Protein AF-A0A507BJD3-F1 (afdb_monomer)

Structure (mmCIF, N/CA/C/O backbone):
data_AF-A0A507BJD3-F1
#
_entry.id   AF-A0A507BJD3-F1
#
loop_
_atom_site.group_PDB
_atom_site.id
_atom_site.type_symbol
_atom_site.label_atom_id
_atom_site.label_alt_id
_atom_site.label_comp_id
_atom_site.label_asym_id
_atom_site.label_entity_id
_atom_site.label_seq_id
_atom_site.pdbx_PDB_ins_code
_atom_site.Cartn_x
_atom_site.Cartn_y
_atom_site.Cartn_z
_atom_site.occupancy
_atom_site.B_iso_or_equiv
_atom_site.auth_seq_id
_atom_site.auth_comp_id
_atom_site.auth_asym_id
_atom_site.auth_atom_id
_atom_site.pdbx_PDB_model_num
ATOM 1 N N . MET A 1 1 ? -4.329 -4.158 -12.346 1.00 84.44 1 MET A N 1
ATOM 2 C CA . MET A 1 1 ? -3.249 -5.135 -12.125 1.00 84.44 1 MET A CA 1
ATOM 3 C C . MET A 1 1 ? -1.917 -4.477 -12.448 1.00 84.44 1 MET A C 1
ATOM 5 O O . MET A 1 1 ? -1.852 -3.704 -13.394 1.00 84.44 1 MET A O 1
ATOM 9 N N . ASP A 1 2 ? -0.895 -4.722 -11.632 1.00 83.88 2 ASP A N 1
ATOM 10 C CA . ASP A 1 2 ? 0.416 -4.062 -11.732 1.00 83.88 2 ASP A CA 1
ATOM 11 C C . ASP A 1 2 ? 1.296 -4.755 -12.782 1.00 83.88 2 ASP A C 1
ATOM 13 O O . ASP A 1 2 ? 1.413 -5.979 -12.747 1.00 83.88 2 ASP A O 1
ATOM 17 N N . VAL A 1 3 ? 1.879 -3.984 -13.705 1.00 87.19 3 VAL A N 1
ATOM 18 C CA . VAL A 1 3 ? 2.791 -4.439 -14.777 1.00 87.19 3 VAL A CA 1
ATOM 19 C C . VAL A 1 3 ? 2.357 -5.761 -15.438 1.00 87.19 3 VAL A C 1
ATOM 21 O O . VAL A 1 3 ? 3.098 -6.745 -15.515 1.00 87.19 3 VAL A O 1
ATOM 24 N N . ILE A 1 4 ? 1.108 -5.803 -15.909 1.00 92.31 4 ILE A N 1
ATOM 25 C CA . ILE A 1 4 ? 0.454 -7.047 -16.336 1.00 92.31 4 ILE A CA 1
ATOM 26 C C . ILE A 1 4 ? 1.135 -7.694 -17.540 1.00 92.31 4 ILE A C 1
ATOM 28 O O . ILE A 1 4 ? 1.037 -8.896 -17.746 1.00 92.31 4 ILE A O 1
ATOM 32 N N . ASN A 1 5 ? 1.860 -6.922 -18.341 1.00 92.19 5 ASN A N 1
ATOM 33 C CA . ASN A 1 5 ? 2.476 -7.414 -19.562 1.00 92.19 5 ASN A CA 1
ATOM 34 C C . ASN A 1 5 ? 3.725 -8.277 -19.341 1.00 92.19 5 ASN A C 1
ATOM 36 O O . ASN A 1 5 ? 4.255 -8.805 -20.317 1.00 92.19 5 ASN A O 1
ATOM 40 N N . PHE A 1 6 ? 4.181 -8.442 -18.093 1.00 92.88 6 PHE A N 1
ATOM 41 C CA . PHE A 1 6 ? 5.355 -9.261 -17.759 1.00 92.88 6 PHE A CA 1
ATOM 42 C C . PHE A 1 6 ? 5.020 -10.725 -17.440 1.00 92.88 6 PHE A C 1
ATOM 44 O O . PHE A 1 6 ? 5.908 -11.534 -17.163 1.00 92.88 6 PHE A O 1
ATOM 51 N N . ILE A 1 7 ? 3.736 -11.090 -17.490 1.00 93.38 7 ILE A N 1
ATOM 52 C CA . ILE A 1 7 ? 3.266 -12.457 -17.218 1.00 93.38 7 ILE A CA 1
ATOM 53 C C . ILE A 1 7 ? 3.658 -13.460 -18.311 1.00 93.38 7 ILE A C 1
ATOM 55 O O . ILE A 1 7 ? 3.606 -14.666 -18.085 1.00 93.38 7 ILE A O 1
ATOM 59 N N . SER A 1 8 ? 4.059 -12.983 -19.492 1.00 92.88 8 SER A N 1
ATOM 60 C CA . SER A 1 8 ? 4.541 -13.825 -20.583 1.00 92.88 8 SER A CA 1
ATOM 61 C C . SER A 1 8 ? 5.984 -13.476 -20.915 1.00 92.88 8 SER A C 1
ATOM 63 O O . SER A 1 8 ? 6.281 -12.341 -21.276 1.00 92.88 8 SER A O 1
ATOM 65 N N . LYS A 1 9 ? 6.864 -14.473 -20.798 1.00 91.50 9 LYS A N 1
ATOM 66 C CA . LYS A 1 9 ? 8.300 -14.379 -21.077 1.00 91.50 9 LYS A CA 1
ATOM 67 C C . LYS A 1 9 ? 8.647 -15.233 -22.295 1.00 91.50 9 LYS A C 1
ATOM 69 O O . LYS A 1 9 ? 7.910 -16.164 -22.614 1.00 91.50 9 LYS A O 1
ATOM 74 N N . ALA A 1 10 ? 9.750 -14.909 -22.960 1.00 90.06 10 ALA A N 1
ATOM 75 C CA . ALA A 1 10 ? 10.307 -15.702 -24.044 1.00 90.06 10 ALA A CA 1
ATOM 76 C C . ALA A 1 10 ? 10.739 -17.090 -23.545 1.00 90.06 10 ALA A C 1
ATOM 78 O O . ALA A 1 10 ? 11.280 -17.230 -22.442 1.00 90.06 10 ALA A O 1
ATOM 79 N N . ASP A 1 11 ? 10.510 -18.104 -24.376 1.00 89.06 11 ASP A N 1
ATOM 80 C CA . ASP A 1 11 ? 10.905 -19.477 -24.077 1.00 89.06 11 ASP A CA 1
ATOM 81 C C . ASP A 1 11 ? 12.426 -19.592 -23.943 1.00 89.06 11 ASP A C 1
ATOM 83 O O . ASP A 1 11 ? 13.186 -18.920 -24.638 1.00 89.06 11 ASP A O 1
ATOM 87 N N . GLY A 1 12 ? 12.873 -20.443 -23.019 1.00 89.81 12 GLY A N 1
ATOM 88 C CA . GLY A 1 12 ? 14.297 -20.663 -22.757 1.00 89.81 12 GLY A CA 1
ATOM 89 C C . GLY A 1 12 ? 14.999 -19.544 -21.981 1.00 89.81 12 GLY A C 1
ATOM 90 O O . GLY A 1 12 ? 16.161 -19.729 -21.641 1.00 89.81 12 GLY A O 1
ATOM 91 N N . LEU A 1 13 ? 14.305 -18.441 -21.653 1.00 89.00 13 LEU A N 1
ATOM 92 C CA . LEU A 1 13 ? 14.841 -17.301 -20.892 1.00 89.00 13 LEU A CA 1
ATOM 93 C C . LEU A 1 13 ? 16.197 -16.813 -21.446 1.00 89.00 13 LEU A C 1
ATOM 95 O O . LEU A 1 13 ? 17.193 -16.846 -20.723 1.00 89.00 13 LEU A O 1
ATOM 99 N N . PRO A 1 14 ? 16.248 -16.401 -22.726 1.00 88.81 14 PRO A N 1
ATOM 100 C CA . PRO A 1 14 ? 17.497 -16.024 -23.371 1.00 88.81 14 PRO A CA 1
ATOM 101 C C . PRO A 1 14 ? 18.147 -14.822 -22.680 1.00 88.81 14 PRO A C 1
ATOM 103 O O . PRO A 1 14 ? 17.462 -13.940 -22.150 1.00 88.81 14 PRO A O 1
ATOM 106 N N . ASP A 1 15 ? 19.476 -14.782 -22.741 1.00 85.75 15 ASP A N 1
ATOM 107 C CA . ASP A 1 15 ? 20.243 -13.618 -22.315 1.00 85.75 15 ASP A CA 1
ATOM 108 C C . ASP A 1 15 ? 19.928 -12.414 -23.206 1.00 85.75 15 ASP A C 1
ATOM 110 O O . ASP A 1 15 ? 19.741 -12.537 -24.417 1.00 85.75 15 ASP A O 1
ATOM 114 N N . ALA A 1 16 ? 19.881 -11.234 -22.591 1.00 83.69 16 ALA A N 1
ATOM 115 C CA . ALA A 1 16 ? 19.663 -9.990 -23.310 1.00 83.69 16 ALA A CA 1
ATOM 116 C C . ALA A 1 16 ? 20.916 -9.557 -24.074 1.00 83.69 16 ALA A C 1
ATOM 118 O O . ALA A 1 16 ? 22.039 -9.702 -23.583 1.00 83.69 16 ALA A O 1
ATOM 119 N N . ASP A 1 17 ? 20.709 -8.919 -25.224 1.00 84.56 17 ASP A N 1
ATOM 120 C CA . ASP A 1 17 ? 21.797 -8.323 -25.992 1.00 84.56 17 ASP A CA 1
ATOM 121 C C . ASP A 1 17 ? 22.588 -7.293 -25.165 1.00 84.56 17 ASP A C 1
ATOM 123 O O . ASP A 1 17 ? 22.035 -6.483 -24.405 1.00 84.56 17 ASP A O 1
ATOM 127 N N . ILE A 1 18 ? 23.910 -7.277 -25.356 1.00 85.19 18 ILE A N 1
ATOM 128 C CA . ILE A 1 18 ? 24.795 -6.282 -24.744 1.00 85.19 18 ILE A CA 1
ATOM 129 C C . ILE A 1 18 ? 24.662 -4.965 -25.518 1.00 85.19 18 ILE A C 1
ATOM 131 O O . ILE A 1 18 ? 25.397 -4.691 -26.462 1.00 85.19 18 ILE A O 1
ATOM 135 N N . SER A 1 19 ? 23.707 -4.140 -25.094 1.00 83.00 19 SER A N 1
ATOM 136 C CA . SER A 1 19 ? 23.448 -2.806 -25.659 1.00 83.00 19 SER A CA 1
ATOM 137 C C . SER A 1 19 ? 24.399 -1.709 -25.156 1.00 83.00 19 SER A C 1
ATOM 139 O O . SER A 1 19 ? 24.619 -0.718 -25.848 1.00 83.00 19 SER A O 1
ATOM 141 N N . ALA A 1 20 ? 24.969 -1.873 -23.959 1.00 80.75 20 ALA A N 1
ATOM 142 C CA . ALA A 1 20 ? 25.833 -0.895 -23.302 1.00 80.75 20 ALA A CA 1
ATOM 143 C C . ALA A 1 20 ? 27.108 -1.580 -22.772 1.00 80.75 20 ALA A C 1
ATOM 145 O O . ALA A 1 20 ? 27.140 -2.025 -21.616 1.00 80.75 20 ALA A O 1
ATOM 146 N N . PRO A 1 21 ? 28.160 -1.707 -23.603 1.00 83.06 21 PRO A N 1
ATOM 147 C CA . PRO A 1 21 ? 29.416 -2.334 -23.202 1.00 83.06 21 PRO A CA 1
ATOM 148 C C . PRO A 1 21 ? 30.033 -1.634 -21.982 1.00 83.06 21 PRO A C 1
ATOM 150 O O . PRO A 1 21 ? 30.192 -0.417 -21.967 1.00 83.06 21 PRO A O 1
ATOM 153 N N . GLY A 1 22 ? 30.364 -2.402 -20.940 1.00 84.44 22 GLY A N 1
ATOM 154 C CA . GLY A 1 22 ? 30.932 -1.887 -19.685 1.00 84.44 22 GLY A CA 1
ATOM 155 C C . GLY A 1 22 ? 29.907 -1.482 -18.617 1.00 84.44 22 GLY A C 1
ATOM 156 O O . GLY A 1 22 ? 30.284 -1.281 -17.462 1.00 84.44 22 GLY A O 1
ATOM 157 N N . ALA A 1 23 ? 28.613 -1.419 -18.946 1.00 81.88 23 ALA A N 1
ATOM 158 C CA . ALA A 1 23 ? 27.568 -1.246 -17.944 1.00 81.88 23 ALA A CA 1
ATOM 159 C C . ALA A 1 23 ? 27.324 -2.558 -17.181 1.00 81.88 23 ALA A C 1
ATOM 161 O O . ALA A 1 23 ? 27.195 -3.627 -17.778 1.00 81.88 23 ALA A O 1
ATOM 162 N N . LYS A 1 24 ? 27.200 -2.470 -15.849 1.00 81.69 24 LYS A N 1
ATOM 163 C CA . LYS A 1 24 ? 26.899 -3.628 -14.987 1.00 81.69 24 LYS A CA 1
ATOM 164 C C . LYS A 1 24 ? 25.535 -4.266 -15.302 1.00 81.69 24 LYS A C 1
ATOM 166 O O . LYS A 1 24 ? 25.366 -5.462 -15.094 1.00 81.69 24 LYS A O 1
ATOM 171 N N . HIS A 1 25 ? 24.570 -3.478 -15.777 1.00 80.25 25 HIS A N 1
ATOM 172 C CA . HIS A 1 25 ? 23.216 -3.935 -16.093 1.00 80.25 25 HIS A CA 1
ATOM 173 C C . HIS A 1 25 ? 22.840 -3.519 -17.519 1.00 80.25 25 HIS A C 1
ATOM 175 O O . HIS A 1 25 ? 23.178 -2.416 -17.946 1.00 80.25 25 HIS A O 1
ATOM 181 N N . GLN A 1 26 ? 22.128 -4.394 -18.232 1.00 80.19 26 GLN A N 1
ATOM 182 C CA . GLN A 1 26 ? 21.627 -4.147 -19.585 1.00 80.19 26 GLN A CA 1
ATOM 183 C C . GLN A 1 26 ? 20.116 -3.892 -19.540 1.00 80.19 26 GLN A C 1
ATOM 185 O O . GLN A 1 26 ? 19.370 -4.661 -18.936 1.00 80.19 26 GLN A O 1
ATOM 190 N N . HIS A 1 27 ? 19.655 -2.824 -20.190 1.00 68.88 27 HIS A N 1
ATOM 191 C CA . HIS A 1 27 ? 18.235 -2.446 -20.207 1.00 68.88 27 HIS A CA 1
ATOM 192 C C . HIS A 1 27 ? 17.426 -3.159 -21.310 1.00 68.88 27 HIS A C 1
ATOM 194 O O . HIS A 1 27 ? 16.198 -3.130 -21.281 1.00 68.88 27 HIS A O 1
ATOM 200 N N . GLY A 1 28 ? 18.094 -3.842 -22.250 1.00 72.06 28 GLY A N 1
ATOM 201 C CA . GLY A 1 28 ? 17.463 -4.513 -23.394 1.00 72.06 28 GLY A CA 1
ATOM 202 C C . GLY A 1 28 ? 16.617 -5.743 -23.050 1.00 72.06 28 GLY A C 1
ATOM 203 O O . GLY A 1 28 ? 15.801 -6.154 -23.862 1.00 72.06 28 GLY A O 1
ATOM 204 N N . ALA A 1 29 ? 16.738 -6.294 -21.837 1.00 77.50 29 ALA A N 1
ATOM 205 C CA . ALA A 1 29 ? 16.059 -7.532 -21.446 1.00 77.50 29 ALA A CA 1
ATOM 206 C C . ALA A 1 29 ? 14.523 -7.460 -21.522 1.00 77.50 29 ALA A C 1
ATOM 208 O O . ALA A 1 29 ? 13.869 -8.498 -21.630 1.00 77.50 29 ALA A O 1
ATOM 209 N N . ALA A 1 30 ? 13.942 -6.254 -21.487 1.00 79.75 30 ALA A N 1
ATOM 210 C CA . ALA A 1 30 ? 12.499 -6.061 -21.600 1.00 79.75 30 ALA A CA 1
ATOM 211 C C . ALA A 1 30 ? 11.915 -6.654 -22.888 1.00 79.75 30 ALA A C 1
ATOM 213 O O . ALA A 1 30 ? 10.778 -7.106 -22.867 1.00 79.75 30 ALA A O 1
ATOM 214 N N . THR A 1 31 ? 12.683 -6.762 -23.976 1.00 79.81 31 THR A N 1
ATOM 215 C CA . THR A 1 31 ? 12.229 -7.436 -25.207 1.00 79.81 31 THR A CA 1
ATOM 216 C C . THR A 1 31 ? 11.912 -8.922 -25.006 1.00 79.81 31 THR A C 1
ATOM 218 O O . THR A 1 31 ? 11.138 -9.487 -25.776 1.00 79.81 31 THR A O 1
ATOM 221 N N . HIS A 1 32 ? 12.470 -9.553 -23.969 1.00 86.00 32 HIS A N 1
ATOM 222 C CA . HIS A 1 32 ? 12.271 -10.971 -23.670 1.00 86.00 32 HIS A CA 1
ATOM 223 C C . HIS A 1 32 ? 11.207 -11.226 -22.601 1.00 86.00 32 HIS A C 1
ATOM 225 O O . HIS A 1 32 ? 10.717 -12.349 -22.503 1.00 86.00 32 HIS A O 1
ATOM 231 N N . TYR A 1 33 ? 10.837 -10.232 -21.789 1.00 86.88 33 TYR A N 1
ATOM 232 C CA . TYR A 1 33 ? 9.850 -10.419 -20.716 1.00 86.88 33 TYR A CA 1
ATOM 233 C C . TYR A 1 33 ? 8.639 -9.488 -20.788 1.00 86.88 33 TYR A C 1
ATOM 235 O O . TYR A 1 33 ? 7.648 -9.768 -20.125 1.00 86.88 33 TYR A O 1
ATOM 243 N N . ALA A 1 34 ? 8.683 -8.403 -21.560 1.00 89.62 34 ALA A N 1
ATOM 244 C CA . ALA A 1 34 ? 7.556 -7.505 -21.762 1.00 89.62 34 ALA A CA 1
ATOM 245 C C . ALA A 1 34 ? 6.788 -7.911 -23.022 1.00 89.62 34 ALA A C 1
ATOM 247 O O . ALA A 1 34 ? 7.335 -7.917 -24.120 1.00 89.62 34 ALA A O 1
ATOM 248 N N . CYS A 1 35 ? 5.494 -8.201 -22.873 1.00 90.50 35 CYS A N 1
ATOM 249 C CA . CYS A 1 35 ? 4.624 -8.617 -23.979 1.00 90.50 35 CYS A CA 1
ATOM 250 C C . CYS A 1 35 ? 5.095 -9.892 -24.697 1.00 90.50 35 CYS A C 1
ATOM 252 O O . CYS A 1 35 ? 5.090 -9.956 -25.926 1.00 90.50 35 CYS A O 1
ATOM 254 N N . GLY A 1 36 ? 5.489 -10.911 -23.926 1.00 90.75 36 GLY A N 1
ATOM 255 C CA . GLY A 1 36 ? 5.896 -12.202 -24.474 1.00 90.75 36 GLY A CA 1
ATOM 256 C C . GLY A 1 36 ? 4.800 -12.929 -25.272 1.00 90.75 36 GLY A C 1
ATOM 257 O O . GLY A 1 36 ? 3.637 -12.511 -25.305 1.00 90.75 36 GLY A O 1
ATOM 258 N N . PRO A 1 37 ? 5.156 -14.057 -25.910 1.00 92.25 37 PRO A N 1
ATOM 259 C CA . PRO A 1 37 ? 4.361 -14.687 -26.971 1.00 92.25 37 PRO A CA 1
ATOM 260 C C . PRO A 1 37 ? 2.955 -15.124 -26.537 1.00 92.25 37 PRO A C 1
ATOM 262 O O . PRO A 1 37 ? 2.034 -15.159 -27.353 1.00 92.25 37 PRO A O 1
ATOM 265 N N . ARG A 1 38 ? 2.773 -15.425 -25.249 1.00 94.50 38 ARG A N 1
ATOM 266 C CA . ARG A 1 38 ? 1.508 -15.891 -24.663 1.00 94.50 38 ARG A CA 1
ATOM 267 C C . ARG A 1 38 ? 0.743 -14.798 -23.918 1.00 94.50 38 ARG A C 1
ATOM 269 O O . ARG A 1 38 ? -0.271 -15.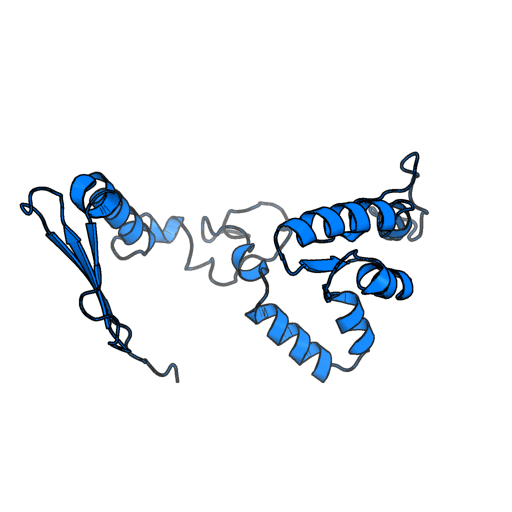095 -23.298 1.00 94.50 38 ARG A O 1
ATOM 276 N N . LEU A 1 39 ? 1.174 -13.532 -23.979 1.00 94.69 39 LEU A N 1
ATOM 277 C CA . LEU A 1 39 ? 0.529 -12.443 -23.235 1.00 94.69 39 LEU A CA 1
ATOM 278 C C . LEU A 1 39 ? -0.986 -12.407 -23.486 1.00 94.69 39 LEU A C 1
ATOM 280 O O . LEU A 1 39 ? -1.775 -12.501 -22.553 1.00 94.69 39 LEU A O 1
ATOM 284 N N . HIS A 1 40 ? -1.391 -12.324 -24.752 1.00 96.31 40 HIS A N 1
ATOM 285 C CA . HIS A 1 40 ? -2.804 -12.212 -25.121 1.00 96.31 40 HIS A CA 1
ATOM 286 C C . HIS A 1 40 ? -3.607 -13.501 -24.917 1.00 96.31 40 HIS A C 1
ATOM 288 O O . HIS A 1 40 ? -4.830 -13.473 -25.011 1.00 96.31 40 HIS A O 1
ATOM 294 N N . GLU A 1 41 ? -2.953 -14.641 -24.707 1.00 96.88 41 GLU A N 1
ATOM 295 C CA . GLU A 1 41 ? -3.632 -15.860 -24.268 1.00 96.88 41 GLU A CA 1
ATOM 296 C C . GLU A 1 41 ? -4.041 -15.694 -22.802 1.00 96.88 41 GLU A C 1
ATOM 298 O O . GLU A 1 41 ? -5.229 -15.738 -22.485 1.00 96.88 41 GLU A O 1
ATOM 303 N N . TYR A 1 42 ? -3.075 -15.360 -21.944 1.00 96.56 42 TYR A N 1
ATOM 304 C CA . TYR A 1 42 ? -3.299 -15.158 -20.514 1.00 96.56 42 TYR A CA 1
ATOM 305 C C . TYR A 1 42 ? -4.262 -14.008 -20.219 1.00 96.56 42 TYR A C 1
ATOM 307 O O . TYR A 1 42 ? -5.132 -14.140 -19.362 1.00 96.56 42 TYR A O 1
ATOM 315 N N . LEU A 1 43 ? -4.165 -12.892 -20.948 1.00 96.94 43 LEU A N 1
ATOM 316 C CA . LEU A 1 43 ? -5.090 -11.771 -20.768 1.00 96.94 43 LEU A CA 1
ATOM 317 C C . LEU A 1 43 ? -6.540 -12.160 -21.081 1.00 96.94 43 LEU A C 1
ATOM 319 O O . LEU A 1 43 ? -7.444 -11.709 -20.385 1.00 96.94 43 LEU A O 1
ATOM 323 N N . ARG A 1 44 ? -6.783 -13.035 -22.067 1.00 97.00 44 ARG A N 1
ATOM 324 C CA . ARG A 1 44 ? -8.141 -13.531 -22.357 1.00 97.00 44 ARG A CA 1
ATOM 325 C C . ARG A 1 44 ? -8.646 -14.477 -21.280 1.00 97.00 44 ARG A C 1
ATOM 327 O O . ARG A 1 44 ? -9.840 -14.490 -20.996 1.00 97.00 44 ARG A O 1
ATOM 334 N N . GLU A 1 45 ? -7.773 -15.291 -20.695 1.00 97.00 45 GLU A N 1
ATOM 335 C CA . GLU A 1 45 ? -8.146 -16.139 -19.560 1.00 97.00 45 GLU A CA 1
ATOM 336 C C . GLU A 1 45 ? -8.517 -15.297 -18.338 1.00 97.00 45 GLU A C 1
ATOM 338 O O . GLU A 1 45 ? -9.563 -15.528 -17.732 1.00 97.00 45 GLU A O 1
ATOM 343 N N . ILE A 1 46 ? -7.726 -14.264 -18.041 1.00 95.75 46 ILE A N 1
ATOM 344 C CA . ILE A 1 46 ? -8.020 -13.293 -16.982 1.00 95.75 46 ILE A CA 1
ATOM 345 C C . ILE A 1 46 ? -9.349 -12.581 -17.263 1.00 95.75 46 ILE A C 1
ATOM 347 O O . ILE A 1 46 ? -10.220 -12.568 -16.396 1.00 95.75 46 ILE A O 1
ATOM 351 N N . GLY A 1 47 ? -9.550 -12.058 -18.475 1.00 96.06 47 GLY A N 1
ATOM 352 C CA . GLY A 1 47 ? -10.786 -11.371 -18.856 1.00 96.06 47 GLY A CA 1
ATOM 353 C C . GLY A 1 47 ? -12.032 -12.251 -18.714 1.00 96.06 47 GLY A C 1
ATOM 354 O O . GLY A 1 47 ? -13.051 -11.810 -18.180 1.00 96.06 47 GLY A O 1
ATOM 355 N N . LYS A 1 48 ? -11.947 -13.540 -19.080 1.00 96.56 48 LYS A N 1
ATOM 356 C CA . LYS A 1 48 ? -13.032 -14.517 -18.852 1.00 96.56 48 LYS A CA 1
ATOM 357 C C . LYS A 1 48 ? -13.377 -14.696 -17.375 1.00 96.56 48 LYS A C 1
ATOM 359 O O . LYS A 1 48 ? -14.542 -14.930 -17.063 1.00 96.56 48 LYS A O 1
ATOM 364 N N . ILE A 1 4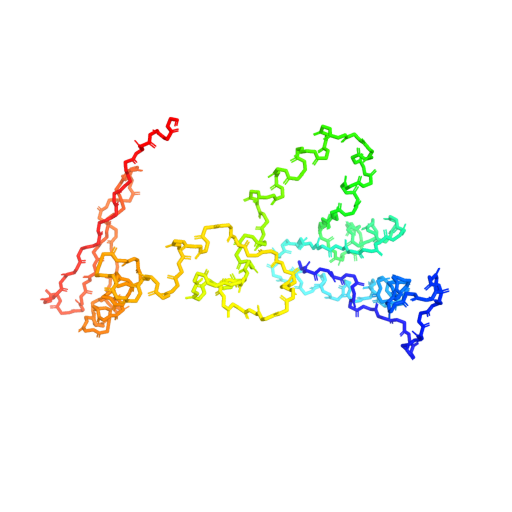9 ? -12.388 -14.641 -16.483 1.00 95.62 49 ILE A N 1
ATOM 365 C CA . ILE A 1 49 ? -12.612 -14.737 -15.036 1.00 95.62 49 ILE A CA 1
ATOM 366 C C . ILE A 1 49 ? -13.261 -13.448 -14.538 1.00 95.62 49 ILE A C 1
ATOM 368 O O . ILE A 1 49 ? -14.309 -13.509 -13.909 1.00 95.62 49 ILE A O 1
ATOM 372 N N . LEU A 1 50 ? -12.695 -12.284 -14.866 1.00 95.38 50 LEU A N 1
ATOM 373 C CA . LEU A 1 50 ? -13.199 -10.986 -14.401 1.00 95.38 50 LEU A CA 1
ATOM 374 C C . LEU A 1 50 ? -14.649 -10.735 -14.836 1.00 95.38 50 LEU A C 1
ATOM 376 O O . LEU A 1 50 ? -15.457 -10.264 -14.036 1.00 95.38 50 LEU A O 1
ATOM 380 N N . LYS A 1 51 ? -15.018 -11.166 -16.047 1.00 93.12 51 LYS A N 1
ATOM 381 C CA . LYS A 1 51 ? -16.394 -11.076 -16.549 1.00 93.12 51 LYS A CA 1
ATOM 382 C C . LYS A 1 51 ? -17.408 -11.868 -15.713 1.00 93.12 51 LYS A C 1
ATOM 384 O O . LYS A 1 51 ? -18.559 -11.458 -15.628 1.00 93.12 51 LYS A O 1
ATOM 389 N N . GLN A 1 52 ? -17.012 -12.977 -15.081 1.00 96.44 52 GLN A N 1
ATOM 390 C CA . GLN A 1 52 ? -17.911 -13.750 -14.205 1.00 96.44 52 GLN A CA 1
ATOM 391 C C . GLN A 1 52 ? -18.307 -12.977 -12.942 1.00 96.44 52 GLN A C 1
ATOM 393 O O . GLN A 1 52 ? -19.331 -13.285 -12.339 1.00 96.44 52 GLN A O 1
ATOM 398 N N . TYR A 1 53 ? -17.510 -11.979 -12.559 1.00 95.38 53 TYR A N 1
ATOM 399 C CA . TYR A 1 53 ? -17.719 -11.158 -11.370 1.00 95.38 53 TYR A CA 1
ATOM 400 C C . TYR A 1 53 ? -18.228 -9.750 -11.692 1.00 95.38 53 TYR A C 1
ATOM 402 O O . TYR A 1 53 ? -18.252 -8.919 -10.789 1.00 95.38 53 TYR A O 1
ATOM 410 N N . ASP A 1 54 ? -18.590 -9.472 -12.952 1.00 93.69 54 ASP A N 1
ATOM 411 C CA . ASP A 1 54 ? -18.944 -8.122 -13.418 1.00 93.69 54 ASP A CA 1
ATOM 412 C C . ASP A 1 54 ? -17.879 -7.074 -13.020 1.00 93.69 54 ASP A C 1
ATOM 414 O O . ASP A 1 54 ? -18.164 -5.954 -12.600 1.00 93.69 54 ASP A O 1
ATOM 418 N N . ALA A 1 55 ? -16.607 -7.488 -13.067 1.00 94.12 55 ALA A N 1
ATOM 419 C CA . ALA A 1 55 ? -15.493 -6.701 -12.562 1.00 94.12 55 ALA A CA 1
ATOM 420 C C . ALA A 1 55 ? -14.853 -5.867 -13.675 1.00 94.12 55 ALA A C 1
ATOM 422 O O . ALA A 1 55 ? -14.370 -6.411 -14.667 1.00 94.12 55 ALA A O 1
ATOM 423 N N . PHE A 1 56 ? -14.765 -4.554 -13.455 1.00 93.12 56 PHE A N 1
ATOM 424 C CA . PHE A 1 56 ? -14.037 -3.635 -14.329 1.00 93.12 56 PHE A CA 1
ATOM 425 C C . PHE A 1 56 ? -12.525 -3.706 -14.074 1.00 93.12 56 PHE A C 1
ATOM 427 O O . PHE A 1 56 ? -12.044 -3.506 -12.953 1.00 93.12 56 PHE A O 1
ATOM 434 N N . SER A 1 57 ? -11.759 -3.970 -15.126 1.00 93.38 57 SER A N 1
ATOM 435 C CA . SER A 1 57 ? -10.327 -4.230 -15.069 1.00 93.38 57 SER A CA 1
ATOM 436 C C . SER A 1 57 ? -9.496 -3.019 -15.501 1.00 93.38 57 SER A C 1
ATOM 438 O O . SER A 1 57 ? -9.531 -2.555 -16.638 1.00 93.38 57 SER A O 1
ATOM 440 N N . VAL A 1 58 ? -8.681 -2.519 -14.571 1.00 91.56 58 VAL A N 1
ATOM 441 C CA . VAL A 1 58 ? -7.686 -1.468 -14.834 1.00 91.56 58 VAL A CA 1
ATOM 442 C C . VAL A 1 58 ? -6.303 -2.039 -14.609 1.00 91.56 58 VAL A C 1
ATOM 444 O O . VAL A 1 58 ? -6.027 -2.551 -13.521 1.00 91.56 58 VAL A O 1
ATOM 447 N N . SER A 1 59 ? -5.416 -1.936 -15.596 1.00 89.50 59 SER A N 1
ATOM 448 C CA . SER A 1 59 ? -4.058 -2.484 -15.506 1.00 89.50 59 SER A CA 1
ATOM 449 C C . SER A 1 59 ? -2.974 -1.524 -15.962 1.00 89.50 59 SER A C 1
ATOM 451 O O . SER A 1 59 ? -3.226 -0.584 -16.701 1.00 89.50 59 SER A O 1
ATOM 453 N N . GLU A 1 60 ? -1.749 -1.775 -15.515 1.00 89.88 60 GLU A N 1
ATOM 454 C CA . GLU A 1 60 ? -0.557 -1.055 -15.947 1.00 89.88 60 GLU A CA 1
ATOM 455 C C . GLU A 1 60 ? 0.267 -1.926 -16.900 1.00 89.88 60 GLU A C 1
ATOM 457 O O . GLU A 1 60 ? 0.462 -3.112 -16.628 1.00 89.88 60 GLU A O 1
ATOM 462 N N . MET A 1 61 ? 0.764 -1.351 -17.999 1.00 88.69 61 MET A N 1
ATOM 463 C CA . MET A 1 61 ? 1.777 -1.989 -18.849 1.00 88.69 61 MET A CA 1
ATOM 464 C C . MET A 1 61 ? 3.040 -1.124 -18.919 1.00 88.69 61 MET A C 1
ATOM 466 O O . MET A 1 61 ? 2.960 0.081 -19.174 1.00 88.69 61 MET A O 1
ATOM 470 N N . HIS A 1 62 ? 4.199 -1.758 -18.736 1.00 85.25 62 HIS A N 1
ATOM 471 C CA . HIS A 1 62 ? 5.513 -1.107 -18.737 1.00 85.25 62 HIS A CA 1
ATOM 472 C C . HIS A 1 62 ? 6.400 -1.628 -19.875 1.00 85.25 62 HIS A C 1
ATOM 474 O O . HIS A 1 62 ? 6.226 -2.764 -20.314 1.00 85.25 62 HIS A O 1
ATOM 480 N N . SER A 1 63 ? 7.361 -0.830 -20.348 1.00 82.75 63 SER A N 1
ATOM 481 C CA . SER A 1 63 ? 8.313 -1.224 -21.400 1.00 82.75 63 SER A CA 1
ATOM 482 C C . SER A 1 63 ? 7.630 -1.715 -22.685 1.00 82.75 63 SER A C 1
ATOM 484 O O . SER A 1 63 ? 8.023 -2.724 -23.277 1.00 82.75 63 SER A O 1
ATOM 486 N N . VAL A 1 64 ? 6.560 -1.030 -23.106 1.00 82.81 64 VAL A N 1
ATOM 487 C CA . VAL A 1 64 ? 5.794 -1.405 -24.304 1.00 82.81 64 VAL A CA 1
ATOM 488 C C . VAL A 1 64 ? 6.272 -0.597 -25.504 1.00 82.81 64 VAL A C 1
ATOM 490 O O . VAL A 1 64 ? 5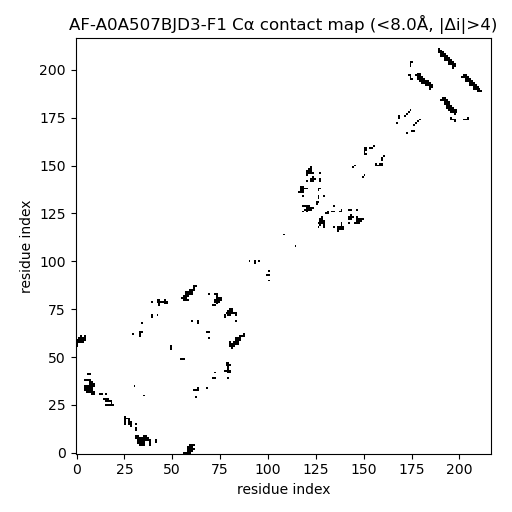.902 0.560 -25.696 1.00 82.81 64 VAL A O 1
ATOM 493 N N . ASN A 1 65 ? 7.064 -1.242 -26.358 1.00 73.81 65 ASN A N 1
ATOM 494 C CA . ASN A 1 65 ? 7.618 -0.597 -27.549 1.00 73.81 65 ASN A CA 1
ATOM 495 C C . ASN A 1 65 ? 6.599 -0.449 -28.691 1.00 73.81 65 ASN A C 1
ATOM 497 O O . ASN A 1 65 ? 6.651 0.545 -29.414 1.00 73.81 65 ASN A O 1
ATOM 501 N N . ASP A 1 66 ? 5.678 -1.408 -28.840 1.00 83.31 66 ASP A N 1
ATOM 502 C CA . ASP A 1 66 ? 4.642 -1.424 -29.882 1.00 83.31 66 ASP A CA 1
ATOM 503 C C . ASP A 1 66 ? 3.265 -1.050 -29.298 1.00 83.31 66 ASP A C 1
ATOM 505 O O . ASP A 1 66 ? 2.650 -1.874 -28.611 1.00 83.31 66 ASP A O 1
ATOM 509 N N . PRO A 1 67 ? 2.722 0.146 -29.603 1.00 80.62 67 PRO A N 1
ATOM 510 C CA . PRO A 1 67 ? 1.400 0.569 -29.138 1.00 80.62 67 PRO A CA 1
ATOM 511 C C . PRO A 1 67 ? 0.265 -0.391 -29.520 1.00 80.62 67 PRO A C 1
ATOM 513 O O . PRO A 1 67 ? -0.761 -0.432 -28.839 1.00 80.62 67 PRO A O 1
ATOM 516 N N . LYS A 1 68 ? 0.431 -1.211 -30.570 1.00 86.69 68 LYS A N 1
ATOM 517 C CA . LYS A 1 68 ? -0.574 -2.214 -30.955 1.00 86.69 68 LYS A CA 1
ATOM 518 C C . LYS A 1 68 ? -0.778 -3.273 -29.873 1.00 86.69 68 LYS A C 1
ATOM 520 O O . LYS A 1 68 ? -1.867 -3.838 -29.806 1.00 86.69 68 LYS A O 1
ATOM 525 N N . GLN A 1 69 ? 0.222 -3.535 -29.027 1.00 88.69 69 GLN A N 1
ATOM 526 C CA . GLN A 1 69 ? 0.079 -4.432 -27.875 1.00 88.69 69 GLN A CA 1
ATOM 527 C C . GLN A 1 69 ? -0.913 -3.858 -26.862 1.00 88.69 69 GLN A C 1
ATOM 529 O O . GLN A 1 69 ? -1.808 -4.570 -26.418 1.00 88.69 69 GLN A O 1
ATOM 534 N N . VAL A 1 70 ? -0.823 -2.557 -26.562 1.00 88.00 70 VAL A N 1
ATOM 535 C CA . VAL A 1 70 ? -1.772 -1.876 -25.665 1.00 88.00 70 VAL A CA 1
ATOM 536 C C . VAL A 1 70 ? -3.180 -1.913 -26.254 1.00 88.00 70 VAL A C 1
ATOM 538 O O . VAL A 1 70 ? -4.112 -2.324 -25.570 1.00 88.00 70 VAL A O 1
ATOM 541 N N . ILE A 1 71 ? -3.324 -1.571 -27.541 1.00 88.88 71 ILE A N 1
ATOM 542 C CA . ILE A 1 71 ? -4.622 -1.564 -28.238 1.00 88.88 71 ILE A CA 1
ATOM 543 C C . ILE A 1 71 ? -5.275 -2.952 -28.218 1.00 88.88 71 ILE A C 1
ATOM 545 O O . ILE A 1 71 ? -6.469 -3.066 -27.961 1.00 88.88 71 ILE A O 1
ATOM 549 N N . LYS A 1 72 ? -4.511 -4.021 -28.473 1.00 92.81 72 LYS A N 1
ATOM 550 C CA . LYS A 1 72 ? -5.035 -5.394 -28.413 1.00 92.81 72 LYS A CA 1
ATOM 551 C C . LYS A 1 72 ? -5.493 -5.772 -27.007 1.00 92.81 72 LYS A C 1
ATOM 553 O O . LYS A 1 72 ? -6.527 -6.417 -26.876 1.00 92.81 72 LYS A O 1
ATOM 558 N N . SER A 1 73 ? -4.750 -5.364 -25.985 1.00 92.69 73 SER A N 1
ATOM 559 C CA . SER A 1 73 ? -5.062 -5.696 -24.595 1.00 92.69 73 SER A CA 1
ATOM 560 C C . SER A 1 73 ? -6.352 -5.041 -24.087 1.00 92.69 73 SER A C 1
ATOM 562 O O . SER A 1 73 ? -6.964 -5.584 -23.176 1.00 92.69 73 SER A O 1
ATOM 564 N N . VAL A 1 74 ? -6.782 -3.918 -24.679 1.00 93.19 74 VAL A N 1
ATOM 565 C CA . VAL A 1 74 ? -8.040 -3.217 -24.328 1.00 93.19 74 VAL A CA 1
ATOM 566 C C . VAL A 1 74 ? -9.132 -3.321 -25.398 1.00 93.19 74 VAL A C 1
ATOM 568 O O . VAL A 1 74 ? -10.144 -2.627 -25.346 1.00 93.19 74 VAL A O 1
ATOM 571 N N . GLY A 1 75 ? -8.922 -4.141 -26.430 1.00 92.00 75 GLY A N 1
ATOM 572 C CA . GLY A 1 75 ? -9.887 -4.280 -27.512 1.00 92.00 75 GLY A CA 1
ATOM 573 C C . GLY A 1 75 ? -11.155 -4.970 -27.017 1.00 92.00 75 GLY A C 1
ATOM 574 O O . GLY A 1 75 ? -11.105 -6.153 -26.692 1.00 92.00 75 GLY A O 1
ATOM 575 N N . GLU A 1 76 ? -12.290 -4.268 -27.036 1.00 89.38 76 GLU A N 1
ATOM 576 C CA . GLU A 1 76 ? -13.591 -4.769 -26.556 1.00 89.38 76 GLU A CA 1
ATOM 577 C C . GLU A 1 76 ? -13.918 -6.173 -27.097 1.00 89.38 76 GLU A C 1
ATOM 579 O O . GLU A 1 76 ? -14.205 -7.101 -26.342 1.00 89.38 76 GLU A O 1
ATOM 584 N N . SER A 1 77 ? -13.766 -6.369 -28.411 1.00 92.88 77 SER A N 1
ATOM 585 C CA . SER A 1 77 ? -14.037 -7.649 -29.088 1.00 92.88 77 SER A CA 1
ATOM 586 C C . SER A 1 77 ? -13.130 -8.808 -28.656 1.00 92.88 77 SER A C 1
ATOM 588 O O . SER A 1 77 ? -13.411 -9.964 -28.973 1.00 92.88 77 SER A O 1
ATOM 590 N N . ARG A 1 78 ? -12.029 -8.525 -27.956 1.00 94.38 78 ARG A N 1
ATOM 591 C CA . ARG A 1 78 ? -11.050 -9.524 -27.517 1.00 94.38 78 ARG A CA 1
ATOM 592 C C . ARG A 1 78 ? -11.324 -10.028 -26.106 1.00 94.38 78 ARG A C 1
ATOM 594 O O . ARG A 1 78 ? -10.853 -11.116 -25.783 1.00 94.38 78 ARG A O 1
ATOM 601 N N . GLY A 1 79 ? -12.090 -9.278 -25.308 1.00 93.19 79 GLY A N 1
ATOM 602 C CA . GLY A 1 79 ? -12.440 -9.646 -23.934 1.00 93.19 79 GLY A CA 1
ATOM 603 C C . GLY A 1 79 ? -11.215 -9.875 -23.046 1.00 93.19 79 GLY A C 1
ATOM 604 O O . GLY A 1 79 ? -11.179 -10.857 -22.310 1.00 93.19 79 GLY A O 1
ATOM 605 N N . GLU A 1 80 ? -10.190 -9.030 -23.194 1.00 96.25 80 GLU A N 1
ATOM 606 C CA . GLU A 1 80 ? -8.937 -9.099 -22.434 1.00 96.25 80 GLU A CA 1
ATOM 607 C C . GLU A 1 80 ? -9.021 -8.226 -21.173 1.00 96.25 80 GLU A C 1
ATOM 609 O O . GLU A 1 80 ? -9.337 -8.735 -20.101 1.00 96.25 80 GLU A O 1
ATOM 614 N N . LEU A 1 81 ? -8.777 -6.920 -21.299 1.00 95.00 81 LEU A N 1
ATOM 615 C CA . LEU A 1 81 ? -8.904 -5.931 -20.226 1.00 95.00 81 LEU A CA 1
ATOM 616 C C . LEU A 1 81 ? -9.790 -4.762 -20.685 1.00 95.00 81 LEU A C 1
ATOM 618 O O . LEU A 1 81 ? -9.939 -4.533 -21.882 1.00 95.00 81 LEU A O 1
ATOM 622 N N . ASP A 1 82 ? -10.334 -3.993 -19.743 1.00 93.75 82 ASP A N 1
ATOM 623 C CA . ASP A 1 82 ? -11.190 -2.834 -20.034 1.00 93.75 82 ASP A CA 1
ATOM 624 C C . ASP A 1 82 ? -10.362 -1.559 -20.212 1.00 93.75 82 ASP A C 1
ATOM 626 O O . ASP A 1 82 ? -10.666 -0.705 -21.043 1.00 93.75 82 ASP A O 1
ATOM 630 N N . MET A 1 83 ? -9.287 -1.420 -19.430 1.00 91.50 83 MET A N 1
ATOM 631 C CA . MET A 1 83 ? -8.438 -0.238 -19.460 1.00 91.50 83 MET A CA 1
ATOM 632 C C . MET A 1 83 ? -6.984 -0.559 -19.125 1.00 91.50 83 MET A C 1
ATOM 634 O O . MET A 1 83 ? -6.674 -1.303 -18.189 1.00 91.50 83 MET A O 1
ATOM 638 N N . ILE A 1 84 ? -6.076 0.097 -19.851 1.00 88.19 84 ILE A N 1
ATOM 639 C CA . ILE A 1 84 ? -4.653 0.135 -19.532 1.00 88.19 84 ILE A CA 1
ATOM 640 C C . ILE A 1 84 ? -4.199 1.570 -19.304 1.00 88.19 84 ILE A C 1
ATOM 642 O O . ILE A 1 84 ? -4.477 2.471 -20.091 1.00 88.19 84 ILE A O 1
ATOM 646 N N . PHE A 1 85 ? -3.445 1.748 -18.230 1.00 80.50 85 PHE A N 1
ATOM 647 C CA . PHE A 1 85 ? -2.701 2.947 -17.909 1.00 80.50 85 PHE A CA 1
ATOM 648 C C . PHE A 1 85 ? -1.211 2.701 -18.183 1.00 80.50 85 PHE A C 1
ATOM 650 O O . PHE A 1 85 ? -0.648 1.707 -17.732 1.00 80.50 85 PHE A O 1
ATOM 657 N N . SER A 1 86 ? -0.556 3.589 -18.931 1.00 75.38 86 SER A N 1
ATOM 658 C CA . SER A 1 86 ? 0.885 3.503 -19.196 1.00 75.38 86 SER A CA 1
ATOM 659 C C . SER A 1 86 ? 1.539 4.856 -18.947 1.00 75.38 86 SER A C 1
ATOM 661 O O . SER A 1 86 ? 1.282 5.828 -19.660 1.00 75.38 86 SER A O 1
ATOM 663 N N . LEU A 1 87 ? 2.394 4.908 -17.924 1.00 70.44 87 LEU A N 1
ATOM 664 C CA . LEU A 1 87 ? 3.174 6.100 -17.584 1.00 70.44 87 LEU A CA 1
ATOM 665 C C . LEU A 1 87 ? 4.144 6.474 -18.710 1.00 70.44 87 LEU A C 1
ATOM 667 O O . LEU A 1 87 ? 4.278 7.646 -19.038 1.00 70.44 87 LEU A O 1
ATOM 671 N N . GLU A 1 88 ? 4.747 5.478 -19.355 1.00 72.06 88 GLU A N 1
ATOM 672 C CA . GLU A 1 88 ? 5.674 5.684 -20.470 1.00 72.06 88 GLU A CA 1
ATOM 673 C C . GLU A 1 88 ? 4.968 6.300 -21.688 1.00 72.06 88 GLU A C 1
ATOM 675 O O . GLU A 1 88 ? 5.513 7.186 -22.343 1.00 72.06 88 GLU A O 1
ATOM 680 N N . MET A 1 89 ? 3.726 5.891 -21.982 1.00 69.56 89 MET A N 1
ATOM 681 C 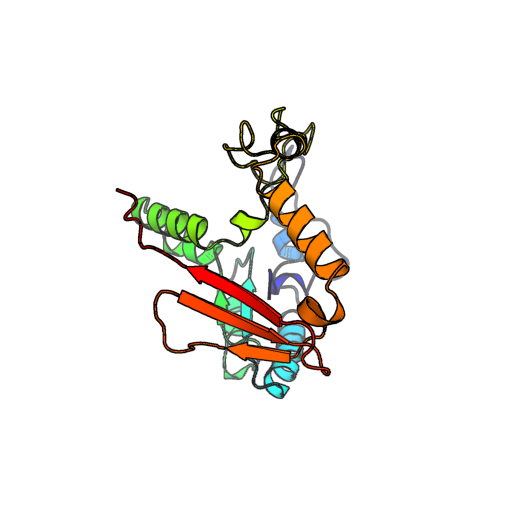CA . MET A 1 89 ? 2.936 6.552 -23.027 1.00 69.56 89 MET A CA 1
ATOM 682 C C . MET A 1 89 ? 2.597 7.994 -22.653 1.00 69.56 89 MET A C 1
ATOM 684 O O . MET A 1 89 ? 2.667 8.857 -23.519 1.00 69.56 89 MET A O 1
ATOM 688 N N . LEU A 1 90 ? 2.276 8.275 -21.387 1.00 66.69 90 LEU A N 1
ATOM 689 C CA . LEU A 1 90 ? 2.065 9.643 -20.900 1.00 66.69 90 LEU A CA 1
ATOM 690 C C . LEU A 1 90 ? 3.318 10.510 -21.074 1.00 66.69 90 LEU A C 1
ATOM 692 O O . LEU A 1 90 ? 3.205 11.636 -21.547 1.00 66.69 90 LEU A O 1
ATOM 696 N N . GLU A 1 91 ? 4.501 9.985 -20.755 1.00 66.88 91 GLU A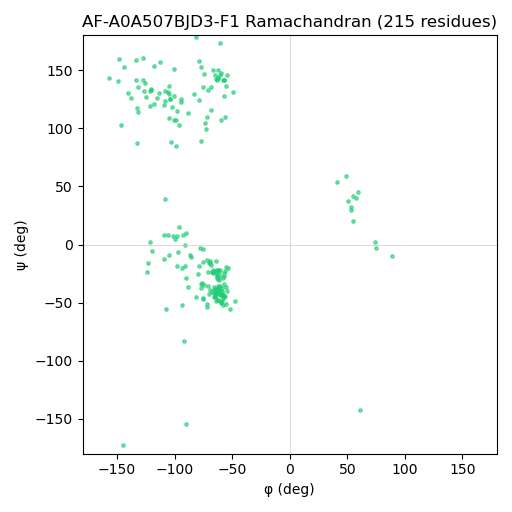 N 1
ATOM 697 C CA . GLU A 1 91 ? 5.780 10.673 -20.972 1.00 66.88 91 GLU A CA 1
ATOM 698 C C . GLU A 1 91 ? 6.062 10.887 -22.466 1.00 66.88 91 GLU A C 1
ATOM 700 O O . GLU A 1 91 ? 6.388 11.997 -22.883 1.00 66.88 91 GLU A O 1
ATOM 705 N N . ARG A 1 92 ? 5.854 9.861 -23.302 1.00 68.81 92 ARG A N 1
ATOM 706 C CA . ARG A 1 92 ? 5.994 9.961 -24.765 1.00 68.81 92 ARG A CA 1
ATOM 707 C C . ARG A 1 92 ? 5.022 10.967 -25.384 1.00 68.81 92 ARG A C 1
ATOM 709 O O . ARG A 1 92 ? 5.404 11.681 -26.304 1.00 68.81 92 ARG A O 1
ATOM 716 N N . MET A 1 93 ? 3.782 11.021 -24.895 1.00 65.75 93 MET A N 1
ATOM 717 C CA . MET A 1 93 ? 2.748 11.953 -25.360 1.00 65.75 93 MET A CA 1
ATOM 718 C C . MET A 1 93 ? 2.981 13.381 -24.865 1.00 65.75 93 MET A C 1
ATOM 720 O O . MET A 1 93 ? 2.685 14.322 -25.594 1.00 65.75 93 MET A O 1
ATOM 724 N N . ALA A 1 94 ? 3.517 13.551 -23.653 1.00 66.44 94 ALA A N 1
ATOM 725 C CA . ALA A 1 94 ? 3.950 14.852 -23.145 1.00 66.44 94 ALA A CA 1
ATOM 726 C C . ALA A 1 94 ? 5.149 15.410 -23.933 1.00 66.44 94 ALA A C 1
ATOM 728 O O . ALA A 1 94 ? 5.359 16.622 -23.969 1.00 66.44 94 ALA A O 1
ATOM 729 N N . GLY A 1 95 ? 5.926 14.535 -24.582 1.00 69.38 95 GLY A N 1
ATOM 730 C CA . GLY A 1 95 ? 7.120 14.919 -25.322 1.00 69.38 95 GLY A CA 1
ATOM 731 C C . GLY A 1 95 ? 8.147 15.582 -24.402 1.00 69.38 95 GLY A C 1
ATOM 732 O O . GLY A 1 95 ? 8.312 15.193 -23.249 1.00 69.38 95 GLY A O 1
ATOM 733 N N . SER A 1 96 ? 8.841 16.600 -24.909 1.00 73.62 96 SER A N 1
ATOM 734 C CA . SER A 1 96 ? 9.786 17.417 -24.137 1.00 73.62 96 SER A CA 1
ATOM 735 C C . SER A 1 96 ? 9.167 18.712 -23.594 1.00 73.62 96 SER A C 1
ATOM 737 O O . SER A 1 96 ? 9.906 19.620 -23.214 1.00 73.62 96 SER A O 1
ATOM 739 N N . ASP A 1 97 ? 7.832 18.834 -23.580 1.00 82.25 97 ASP A N 1
ATOM 740 C CA . ASP A 1 97 ? 7.161 20.003 -23.006 1.00 82.25 97 ASP A CA 1
ATOM 741 C C . ASP A 1 97 ? 7.245 19.958 -21.474 1.00 82.25 97 ASP A C 1
ATOM 743 O O . ASP A 1 97 ? 6.546 19.204 -20.788 1.00 82.25 97 ASP A O 1
ATOM 747 N N . GLU A 1 98 ? 8.125 20.792 -20.928 1.00 82.94 98 GLU A N 1
ATOM 748 C CA . GLU A 1 98 ? 8.398 20.840 -19.497 1.00 82.94 98 GLU A CA 1
ATOM 749 C C . GLU A 1 98 ? 7.172 21.269 -18.672 1.00 82.94 98 GLU A C 1
ATOM 751 O O . GLU A 1 98 ? 7.038 20.843 -17.525 1.00 82.94 98 GLU A O 1
ATOM 756 N N . ALA A 1 99 ? 6.237 22.047 -19.233 1.00 83.06 99 ALA A N 1
ATOM 757 C CA . ALA A 1 99 ? 5.017 22.435 -18.525 1.00 83.06 99 ALA A CA 1
ATOM 758 C C . ALA A 1 99 ? 4.075 21.235 -18.352 1.00 83.06 99 ALA A C 1
ATOM 760 O O . ALA A 1 99 ? 3.541 21.008 -17.260 1.00 83.06 99 ALA A O 1
ATOM 761 N N . VAL A 1 100 ? 3.924 20.420 -19.399 1.00 78.94 100 VAL A N 1
ATOM 762 C CA . VAL A 1 100 ? 3.134 19.181 -19.344 1.00 78.94 100 VAL A CA 1
ATOM 763 C C . VAL A 1 100 ? 3.790 18.169 -18.403 1.00 78.94 100 VAL A C 1
ATOM 765 O O . VAL A 1 100 ? 3.118 17.606 -17.533 1.00 78.94 100 VAL A O 1
ATOM 768 N N . LEU A 1 101 ? 5.111 17.991 -18.498 1.00 76.69 101 LEU A N 1
ATOM 769 C CA . LEU A 1 101 ? 5.866 17.115 -17.598 1.00 76.69 101 LEU A CA 1
ATOM 770 C C . LEU A 1 101 ? 5.783 17.582 -16.139 1.00 76.69 101 LEU A C 1
ATOM 772 O O . LEU A 1 101 ? 5.648 16.753 -15.237 1.00 76.69 101 LEU A O 1
ATOM 776 N N . ALA A 1 102 ? 5.799 18.889 -15.871 1.00 81.44 102 ALA A N 1
ATOM 777 C CA . ALA A 1 102 ? 5.631 19.425 -14.523 1.00 81.44 102 ALA A CA 1
ATOM 778 C C . ALA A 1 102 ? 4.244 19.104 -13.942 1.00 81.44 102 ALA A C 1
ATOM 780 O O . ALA A 1 102 ? 4.145 18.689 -12.780 1.00 81.44 102 ALA A O 1
ATOM 781 N N . ILE A 1 103 ? 3.177 19.228 -14.742 1.00 80.62 103 ILE A N 1
ATOM 782 C CA . ILE A 1 103 ? 1.817 18.839 -14.339 1.00 80.62 103 ILE A CA 1
ATOM 783 C C . ILE A 1 103 ? 1.759 17.335 -14.057 1.00 80.62 103 ILE A C 1
ATOM 785 O O . ILE A 1 103 ? 1.274 16.936 -12.993 1.00 80.62 103 ILE A O 1
ATOM 789 N N . ALA A 1 104 ? 2.295 16.506 -14.956 1.00 73.38 104 ALA A N 1
ATOM 790 C CA . ALA A 1 104 ? 2.329 15.055 -14.793 1.00 73.38 104 ALA A CA 1
ATOM 791 C C . ALA A 1 104 ? 3.085 14.645 -13.516 1.00 73.38 104 ALA A C 1
ATOM 793 O O . ALA A 1 104 ? 2.542 13.916 -12.684 1.00 73.38 104 ALA A O 1
ATOM 794 N N . ARG A 1 105 ? 4.287 15.195 -13.283 1.00 76.31 105 ARG A N 1
ATOM 795 C CA . ARG A 1 105 ? 5.082 14.965 -12.062 1.00 76.31 105 ARG A CA 1
ATOM 796 C C . ARG A 1 105 ? 4.338 15.417 -10.803 1.00 76.31 105 ARG A C 1
ATOM 798 O O . ARG A 1 105 ? 4.393 14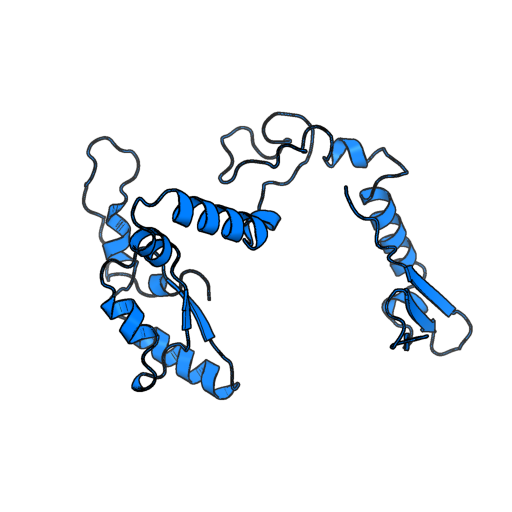.725 -9.786 1.00 76.31 105 ARG A O 1
ATOM 805 N N . LYS A 1 106 ? 3.630 16.553 -10.843 1.00 79.44 106 LYS A N 1
ATOM 806 C CA . LYS A 1 106 ? 2.816 17.037 -9.714 1.00 79.44 106 LYS A CA 1
ATOM 807 C C . LYS A 1 106 ? 1.667 16.076 -9.403 1.00 79.44 106 LYS A C 1
ATOM 809 O O . LYS A 1 106 ? 1.494 15.700 -8.247 1.00 79.44 106 LYS A O 1
ATOM 814 N N . GLN A 1 107 ? 0.906 15.656 -10.413 1.00 75.94 107 GLN A N 1
ATOM 815 C CA . GLN A 1 107 ? -0.197 14.705 -10.235 1.00 75.94 107 GLN A CA 1
ATOM 816 C C . GLN A 1 107 ? 0.302 13.351 -9.726 1.00 75.94 107 GLN A C 1
ATOM 818 O O . GLN A 1 107 ? -0.297 12.783 -8.813 1.00 75.94 107 GLN A O 1
ATOM 823 N N . TYR A 1 108 ? 1.434 12.882 -10.254 1.00 71.62 108 TYR A N 1
ATOM 824 C CA . TYR A 1 108 ? 2.096 11.675 -9.783 1.00 71.62 108 TYR A CA 1
ATOM 825 C C . TYR A 1 108 ? 2.455 11.780 -8.298 1.00 71.62 108 TYR A C 1
ATOM 827 O O . TYR A 1 108 ? 2.035 10.936 -7.517 1.00 71.62 108 TYR A O 1
ATOM 835 N N . LYS A 1 109 ? 3.137 12.848 -7.864 1.00 75.19 109 LYS A N 1
ATOM 836 C CA . LYS A 1 109 ? 3.484 13.044 -6.443 1.00 75.19 109 LYS A CA 1
ATOM 837 C C . LYS A 1 109 ? 2.265 13.050 -5.515 1.00 75.19 109 LYS A C 1
ATOM 839 O O . LYS A 1 109 ? 2.366 12.576 -4.393 1.00 75.19 109 LYS A O 1
ATOM 844 N N . LEU A 1 110 ? 1.119 13.562 -5.960 1.00 74.75 110 LEU A N 1
ATOM 845 C CA . LEU A 1 110 ? -0.087 13.633 -5.126 1.00 74.75 110 LEU A CA 1
ATOM 846 C C . LEU A 1 110 ? -0.807 12.288 -4.988 1.00 74.75 110 LEU A C 1
ATOM 848 O O . LEU A 1 110 ? -1.344 11.987 -3.927 1.00 74.75 110 LEU A O 1
ATOM 852 N N . LYS A 1 111 ? -0.844 11.492 -6.059 1.00 74.31 111 LYS A N 1
ATOM 853 C CA . LYS A 1 111 ? -1.709 10.302 -6.152 1.00 74.31 111 LYS A CA 1
ATOM 854 C C . LYS A 1 111 ? -0.946 8.987 -6.101 1.00 74.31 111 LYS A C 1
ATOM 856 O O . LYS A 1 111 ? -1.549 7.923 -5.996 1.00 74.31 111 LYS A O 1
ATOM 861 N N . SER A 1 112 ? 0.375 9.039 -6.230 1.00 76.12 112 SER A N 1
ATOM 862 C CA . SER A 1 112 ? 1.180 7.839 -6.355 1.00 76.12 112 SER A CA 1
ATOM 863 C C . SER A 1 112 ? 1.192 7.037 -5.061 1.00 76.12 112 SER A C 1
ATOM 865 O O . SER A 1 112 ? 1.465 7.549 -3.974 1.00 76.12 112 SER A O 1
ATOM 867 N N . ARG A 1 113 ? 1.025 5.721 -5.217 1.00 77.75 113 ARG A N 1
ATOM 868 C CA . ARG A 1 113 ? 1.251 4.721 -4.164 1.00 77.75 113 ARG A CA 1
ATOM 869 C C . ARG A 1 113 ? 2.642 4.815 -3.536 1.00 77.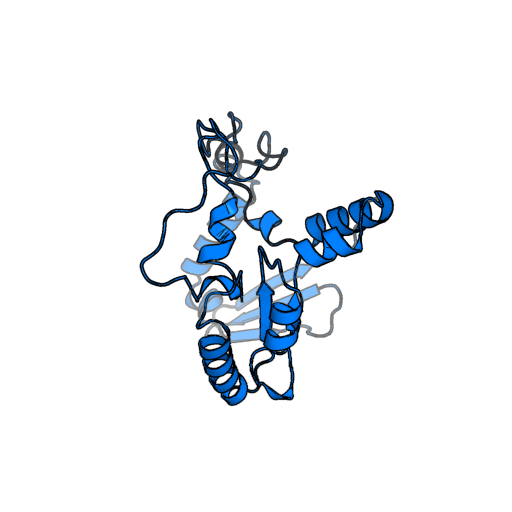75 113 ARG A C 1
ATOM 871 O O . ARG A 1 113 ? 2.843 4.319 -2.433 1.00 77.75 113 ARG A O 1
ATOM 878 N N . HIS A 1 114 ? 3.605 5.433 -4.226 1.00 79.19 114 HIS A N 1
ATOM 879 C CA . HIS A 1 114 ? 4.959 5.608 -3.714 1.00 79.19 114 HIS A CA 1
ATOM 880 C C . HIS A 1 114 ? 5.032 6.476 -2.454 1.00 79.19 114 HIS A C 1
ATOM 882 O O . HIS A 1 114 ? 5.956 6.274 -1.673 1.00 79.19 114 HIS A O 1
ATOM 888 N N . ASN A 1 115 ? 4.033 7.327 -2.187 1.00 84.31 115 ASN A N 1
ATOM 889 C CA . ASN A 1 115 ? 3.937 8.062 -0.920 1.00 84.31 115 ASN A CA 1
ATOM 890 C C . ASN A 1 115 ? 3.884 7.132 0.306 1.00 84.31 115 ASN A C 1
ATOM 892 O O . ASN A 1 115 ? 4.356 7.507 1.369 1.00 84.31 115 ASN A O 1
ATOM 896 N N . ALA A 1 116 ? 3.361 5.910 0.157 1.00 85.81 116 ALA A N 1
ATOM 897 C CA . ALA A 1 116 ? 3.298 4.902 1.220 1.00 85.81 116 ALA A CA 1
ATOM 898 C C . ALA A 1 116 ? 4.439 3.865 1.154 1.00 85.81 116 ALA A C 1
ATOM 900 O O . ALA A 1 116 ? 4.397 2.855 1.851 1.00 85.81 116 ALA A O 1
ATOM 901 N N . ARG A 1 117 ? 5.425 4.059 0.267 1.00 91.94 117 ARG A N 1
ATOM 902 C CA . ARG A 1 117 ? 6.540 3.119 0.032 1.00 91.94 117 ARG A CA 1
ATOM 903 C C . ARG A 1 117 ? 7.911 3.740 0.269 1.00 91.94 117 ARG A C 1
ATOM 905 O O . ARG A 1 117 ? 8.920 3.080 0.018 1.00 91.94 117 ARG A O 1
ATOM 912 N N . THR A 1 118 ? 7.966 5.004 0.688 1.00 94.12 118 THR A N 1
ATOM 913 C CA . THR A 1 118 ? 9.218 5.593 1.160 1.00 94.12 118 THR A CA 1
ATOM 914 C C . THR A 1 118 ? 9.747 4.747 2.318 1.00 94.12 118 THR A C 1
ATOM 916 O O . THR A 1 118 ? 8.938 4.259 3.108 1.00 94.12 118 THR A O 1
ATOM 919 N N . PRO A 1 119 ? 11.067 4.541 2.423 1.00 96.75 119 PRO A N 1
ATOM 920 C CA . PRO A 1 119 ? 11.621 3.710 3.481 1.00 96.75 119 PRO A CA 1
ATOM 921 C C . PRO A 1 119 ? 11.194 4.142 4.888 1.00 96.75 119 PRO A C 1
ATOM 923 O O . PRO A 1 119 ? 11.063 5.338 5.152 1.00 96.75 119 PRO A O 1
ATOM 926 N N . ASP A 1 120 ? 11.026 3.163 5.779 1.00 96.56 120 ASP A N 1
ATOM 927 C CA . ASP A 1 120 ? 10.668 3.410 7.177 1.00 96.56 120 ASP A CA 1
ATOM 928 C C . ASP A 1 120 ? 11.691 4.313 7.874 1.00 96.56 120 ASP A C 1
ATOM 930 O O . ASP A 1 120 ? 12.904 4.187 7.688 1.00 96.56 120 ASP A O 1
ATOM 934 N N . GLN A 1 121 ? 11.183 5.208 8.719 1.00 97.25 121 GLN A N 1
ATOM 935 C CA . GLN A 1 121 ? 11.975 6.216 9.416 1.00 97.25 121 GLN A CA 1
ATOM 936 C C . GLN A 1 121 ? 12.278 5.766 10.849 1.00 97.25 121 GLN A C 1
ATOM 938 O O . GLN A 1 121 ? 11.550 6.110 11.783 1.00 97.25 121 GLN A O 1
ATOM 943 N N . TRP A 1 122 ? 13.337 4.975 11.036 1.00 96.88 122 TRP A N 1
ATOM 944 C CA . TRP A 1 122 ? 13.711 4.415 12.341 1.00 96.88 122 TRP A CA 1
ATOM 945 C C . TRP A 1 122 ? 14.350 5.448 13.266 1.00 96.88 122 TRP A C 1
ATOM 947 O O . TRP A 1 122 ? 13.949 5.564 14.426 1.00 96.88 122 TRP A O 1
ATOM 957 N N . ASP A 1 123 ? 15.304 6.221 12.755 1.00 96.56 123 ASP A N 1
ATOM 958 C CA . ASP A 1 123 ? 16.045 7.231 13.511 1.00 96.56 123 ASP A CA 1
ATOM 959 C C . ASP A 1 123 ? 16.393 8.464 12.651 1.00 96.56 123 ASP A C 1
ATOM 961 O O . ASP A 1 123 ? 15.902 8.620 11.534 1.00 96.56 123 ASP A O 1
ATOM 965 N N . SER A 1 124 ? 17.205 9.378 13.188 1.00 96.56 124 SER A N 1
ATOM 966 C CA . SER A 1 124 ? 17.670 10.589 12.496 1.00 96.56 124 SER A CA 1
ATOM 967 C C . SER A 1 124 ? 19.014 10.413 11.772 1.00 96.56 124 SER A C 1
ATOM 969 O O . SER A 1 124 ? 19.602 11.402 11.332 1.00 96.56 124 SER A O 1
ATOM 971 N N . ASN A 1 125 ? 19.540 9.190 11.679 1.00 95.94 125 ASN A N 1
ATOM 972 C CA . ASN A 1 125 ? 20.803 8.906 11.003 1.00 95.94 125 ASN A CA 1
ATOM 973 C C . ASN A 1 125 ? 20.599 8.791 9.487 1.00 95.94 125 ASN A C 1
ATOM 975 O O . ASN A 1 125 ? 19.494 8.915 8.961 1.00 95.94 125 ASN A O 1
ATOM 979 N N . ARG A 1 126 ? 21.688 8.555 8.748 1.00 96.19 126 ARG A N 1
ATOM 980 C CA . ARG A 1 126 ? 21.655 8.408 7.286 1.00 96.19 126 ARG A CA 1
ATOM 981 C C . ARG A 1 126 ? 20.565 7.415 6.852 1.00 96.19 126 ARG A C 1
ATOM 983 O O . ARG A 1 126 ? 20.489 6.305 7.371 1.00 96.19 126 ARG A O 1
ATOM 990 N N . ASN A 1 127 ? 19.749 7.824 5.876 1.00 96.31 127 ASN A N 1
ATOM 991 C CA . ASN A 1 127 ? 18.575 7.082 5.396 1.00 96.31 127 ASN A CA 1
ATOM 992 C C . ASN A 1 127 ? 17.592 6.678 6.510 1.00 96.31 127 ASN A C 1
ATOM 994 O O . ASN A 1 127 ? 16.983 5.614 6.422 1.00 96.31 127 ASN A O 1
ATOM 998 N N . ALA A 1 128 ? 17.474 7.487 7.561 1.00 97.06 128 ALA A N 1
ATOM 999 C CA . ALA A 1 128 ? 16.635 7.228 8.725 1.00 97.06 128 ALA A CA 1
ATOM 1000 C C . ALA A 1 128 ? 16.872 5.870 9.405 1.00 97.06 128 ALA A C 1
ATOM 1002 O O . ALA A 1 128 ? 15.934 5.260 9.916 1.00 97.06 128 ALA A O 1
ATOM 1003 N N . GLY A 1 129 ? 18.097 5.342 9.327 1.00 96.81 129 GLY A N 1
ATOM 1004 C CA . GLY A 1 129 ? 18.442 4.030 9.877 1.00 96.81 129 GLY A CA 1
ATOM 1005 C C . GLY A 1 129 ? 17.902 2.842 9.069 1.00 96.81 129 GLY A C 1
ATOM 1006 O O . GLY A 1 129 ? 18.132 1.697 9.444 1.00 96.81 129 GLY A O 1
ATOM 1007 N N . PHE A 1 130 ? 17.225 3.074 7.938 1.00 97.69 130 PHE A N 1
ATOM 1008 C CA . PHE A 1 130 ? 16.682 2.007 7.091 1.00 97.69 130 PHE A CA 1
ATOM 1009 C C . PHE A 1 130 ? 17.768 1.189 6.382 1.00 97.69 130 PHE A C 1
ATOM 1011 O O . PHE A 1 130 ? 17.635 -0.020 6.201 1.00 97.69 130 PHE A O 1
ATOM 1018 N N . SER A 1 131 ? 18.836 1.843 5.916 1.00 96.00 131 SER A N 1
ATOM 1019 C CA . SER A 1 131 ? 19.901 1.173 5.168 1.00 96.00 131 SER A CA 1
ATOM 1020 C C . SER A 1 131 ? 21.222 1.930 5.216 1.00 96.00 131 SER A C 1
ATOM 1022 O O . SER A 1 131 ? 21.264 3.151 5.059 1.00 96.00 131 SER A O 1
ATOM 1024 N N . ASN A 1 132 ? 22.323 1.179 5.286 1.00 94.69 132 ASN A N 1
ATOM 1025 C CA . ASN A 1 132 ? 23.675 1.703 5.088 1.00 94.69 132 ASN A CA 1
ATOM 1026 C C . ASN A 1 132 ? 23.999 1.978 3.604 1.00 94.69 132 ASN A C 1
ATOM 1028 O O . ASN A 1 132 ? 24.959 2.683 3.310 1.00 94.69 132 ASN A O 1
ATOM 1032 N N . GLY A 1 133 ? 23.204 1.459 2.660 1.00 94.75 133 GLY A N 1
ATOM 1033 C CA . GLY A 1 133 ? 23.392 1.637 1.215 1.00 94.75 133 GLY A CA 1
ATOM 1034 C C . GLY A 1 133 ? 22.670 2.859 0.644 1.00 94.75 133 GLY A C 1
ATOM 1035 O O . GLY A 1 133 ? 22.420 3.838 1.347 1.00 94.75 133 GLY A O 1
ATOM 1036 N N . THR A 1 134 ? 22.342 2.814 -0.646 1.00 94.88 134 THR A N 1
ATOM 1037 C CA . THR A 1 134 ? 21.411 3.759 -1.281 1.00 94.88 134 THR A CA 1
ATOM 1038 C C . THR A 1 134 ? 20.037 3.092 -1.341 1.00 94.88 134 THR A C 1
ATOM 1040 O O . THR A 1 134 ? 19.915 2.064 -2.009 1.00 94.88 134 THR A O 1
ATOM 1043 N N . PRO A 1 135 ? 19.017 3.614 -0.637 1.00 93.50 135 PRO A N 1
ATOM 1044 C CA . PRO A 1 135 ? 17.668 3.073 -0.710 1.00 93.50 135 PRO A CA 1
ATOM 1045 C C . PRO A 1 135 ? 17.116 3.136 -2.137 1.00 93.50 135 PRO A C 1
ATOM 1047 O O . PRO A 1 135 ? 17.414 4.061 -2.890 1.00 93.50 135 PRO A O 1
ATOM 1050 N N . TRP A 1 136 ? 16.283 2.160 -2.492 1.00 89.44 136 TRP A N 1
ATOM 1051 C CA . TRP A 1 136 ? 15.656 2.053 -3.814 1.00 89.44 136 TRP A CA 1
ATOM 1052 C C . TRP A 1 136 ? 14.677 3.206 -4.119 1.00 89.44 136 TRP A C 1
ATOM 1054 O O . TRP A 1 136 ? 14.438 3.517 -5.282 1.00 89.44 136 TRP A O 1
ATOM 1064 N N . ILE A 1 137 ? 14.156 3.867 -3.078 1.00 91.94 137 ILE A N 1
ATOM 1065 C CA . ILE A 1 137 ? 13.430 5.144 -3.127 1.00 91.94 137 ILE A CA 1
ATOM 1066 C C . ILE A 1 137 ? 13.988 6.053 -2.031 1.00 91.94 137 ILE A C 1
ATOM 1068 O O . ILE A 1 137 ? 14.278 5.588 -0.931 1.00 91.94 137 ILE A O 1
ATOM 1072 N N . LYS A 1 138 ? 14.119 7.354 -2.320 1.00 93.50 138 LYS A N 1
ATOM 1073 C CA . LYS A 1 138 ? 14.572 8.365 -1.353 1.00 93.50 138 LYS A CA 1
ATOM 1074 C C . LYS A 1 138 ? 13.690 8.350 -0.092 1.00 93.50 138 LYS A C 1
ATOM 1076 O O . LYS A 1 138 ? 12.466 8.308 -0.190 1.00 93.50 138 LYS A O 1
ATOM 1081 N N . VAL A 1 139 ? 14.317 8.423 1.081 1.00 95.69 139 VAL A N 1
ATOM 1082 C CA . VAL A 1 139 ? 13.613 8.646 2.356 1.00 95.69 139 VAL A CA 1
ATOM 1083 C C . VAL A 1 139 ? 12.970 10.034 2.353 1.00 95.69 139 VAL A C 1
ATOM 1085 O O . VAL A 1 139 ? 13.515 10.961 1.748 1.00 95.69 139 VAL A O 1
ATOM 1088 N N . ASN A 1 140 ? 11.813 10.179 2.998 1.00 95.19 140 ASN A N 1
ATOM 1089 C CA . ASN A 1 140 ? 11.182 11.484 3.160 1.00 95.19 140 ASN A CA 1
ATOM 1090 C C . ASN A 1 140 ? 12.088 12.414 3.983 1.00 95.19 140 ASN A C 1
ATOM 1092 O O . ASN A 1 140 ? 12.743 11.965 4.917 1.00 95.19 140 ASN A O 1
ATOM 1096 N N . ASP A 1 141 ? 12.125 13.702 3.647 1.00 94.44 141 ASP A N 1
ATOM 1097 C CA . ASP A 1 141 ? 13.063 14.674 4.227 1.00 94.44 141 ASP A CA 1
ATOM 1098 C C . ASP A 1 141 ? 12.772 14.985 5.712 1.00 94.44 141 ASP A C 1
ATOM 1100 O O . ASP A 1 141 ? 13.636 15.488 6.434 1.00 94.44 141 ASP A O 1
ATOM 1104 N N . ASP A 1 142 ? 11.578 14.638 6.198 1.00 94.62 142 ASP A N 1
ATOM 1105 C CA . ASP A 1 142 ? 11.155 14.841 7.585 1.00 94.62 142 ASP A CA 1
ATOM 1106 C C . ASP A 1 142 ? 11.724 13.825 8.592 1.00 94.62 142 ASP A C 1
ATOM 1108 O O . ASP A 1 142 ? 11.522 13.987 9.799 1.00 94.62 142 ASP A O 1
ATOM 1112 N N . PHE A 1 143 ? 12.489 12.820 8.145 1.00 95.75 143 PHE A N 1
ATOM 1113 C CA . PHE A 1 143 ? 13.022 11.758 9.009 1.00 95.75 143 PHE A CA 1
ATOM 1114 C C . PHE A 1 143 ? 13.882 12.258 10.175 1.00 95.75 143 PHE A C 1
ATOM 1116 O O . PHE A 1 143 ? 13.992 11.600 11.209 1.00 95.75 143 PHE A O 1
ATOM 1123 N N . THR A 1 144 ? 14.466 13.447 10.041 1.00 93.81 144 THR A N 1
ATOM 1124 C CA . THR A 1 144 ? 15.271 14.081 11.091 1.00 93.81 144 THR A CA 1
ATOM 1125 C C . THR A 1 144 ? 14.463 14.394 12.355 1.00 93.81 144 THR A C 1
ATOM 1127 O O . THR A 1 144 ? 15.021 14.351 13.449 1.00 93.81 144 THR A O 1
ATOM 1130 N N . TYR A 1 145 ? 13.152 14.637 12.239 1.00 90.94 145 TYR A N 1
ATOM 1131 C CA . TYR A 1 145 ? 12.268 14.928 13.377 1.00 90.94 145 TYR A CA 1
ATOM 1132 C C . TYR A 1 145 ? 11.066 13.977 13.491 1.00 90.94 145 TYR A C 1
ATOM 1134 O O . TYR A 1 145 ? 10.533 13.774 14.587 1.00 90.94 145 TYR A O 1
ATOM 1142 N N . CYS A 1 146 ? 10.644 13.352 12.392 1.00 92.12 146 CYS A N 1
ATOM 1143 C CA . CYS A 1 146 ? 9.606 12.332 12.362 1.00 92.12 146 CYS A CA 1
ATOM 1144 C C . CYS A 1 146 ? 10.238 10.940 12.213 1.00 92.12 146 CYS A C 1
ATOM 1146 O O . CYS A 1 146 ? 10.427 10.455 11.109 1.00 92.12 146 CYS A O 1
ATOM 1148 N N . ASN A 1 147 ? 10.591 10.281 13.316 1.00 94.88 147 ASN A N 1
ATOM 1149 C CA . ASN A 1 147 ? 11.156 8.927 13.279 1.00 94.88 147 ASN A CA 1
ATOM 1150 C C . ASN A 1 147 ? 10.763 8.123 14.521 1.00 94.88 147 ASN A C 1
ATOM 1152 O O . ASN A 1 147 ? 10.385 8.693 15.543 1.00 94.88 147 ASN A O 1
ATOM 1156 N N . ALA A 1 148 ? 10.837 6.796 14.447 1.00 94.38 148 ALA A N 1
ATOM 1157 C CA . ALA A 1 148 ? 10.417 5.920 15.535 1.00 94.38 148 ALA A CA 1
ATOM 1158 C C . ALA A 1 148 ? 11.161 6.229 16.846 1.00 94.38 148 ALA A C 1
ATOM 1160 O O . ALA A 1 148 ? 10.516 6.370 17.889 1.00 94.38 148 ALA A O 1
ATOM 1161 N N . ALA A 1 149 ? 12.484 6.413 16.797 1.00 94.69 149 ALA A N 1
ATOM 1162 C CA . ALA A 1 149 ? 13.306 6.709 17.969 1.00 94.69 149 ALA A CA 1
ATOM 1163 C C . ALA A 1 149 ? 12.829 7.966 18.725 1.00 94.69 149 ALA A C 1
ATOM 1165 O O . ALA A 1 149 ? 12.670 7.923 19.947 1.00 94.69 149 ALA A O 1
ATOM 1166 N N . SER A 1 150 ? 12.502 9.053 18.014 1.00 92.31 150 SER A N 1
ATOM 1167 C CA . SER A 1 150 ? 12.011 10.298 18.625 1.00 92.31 150 SER A CA 1
ATOM 1168 C C . SER A 1 150 ? 10.593 10.178 19.195 1.00 92.31 150 SER A C 1
ATOM 1170 O O . SER A 1 150 ? 10.211 10.933 20.094 1.00 92.31 150 SER A O 1
ATOM 1172 N N . ARG A 1 151 ? 9.788 9.226 18.702 1.00 91.19 151 ARG A N 1
ATOM 1173 C CA . ARG A 1 151 ? 8.404 9.018 19.156 1.00 91.19 151 ARG A CA 1
ATOM 1174 C C . ARG A 1 151 ? 8.287 8.037 20.322 1.00 91.19 151 ARG A C 1
ATOM 1176 O O . ARG A 1 151 ? 7.380 8.201 21.130 1.00 91.19 151 ARG A O 1
ATOM 1183 N N . VAL A 1 152 ? 9.186 7.058 20.457 1.00 90.94 152 VAL A N 1
ATOM 1184 C CA . VAL A 1 152 ? 9.096 6.003 21.492 1.00 90.94 152 VAL A CA 1
ATOM 1185 C C . VAL A 1 152 ? 9.065 6.563 22.915 1.00 90.94 152 VAL A C 1
ATOM 1187 O O . VAL A 1 152 ? 8.226 6.131 23.706 1.00 90.94 152 VAL A O 1
ATOM 1190 N N . ALA A 1 153 ? 9.939 7.519 23.235 1.00 83.19 153 ALA A N 1
ATOM 1191 C CA . ALA A 1 153 ? 10.007 8.131 24.565 1.00 83.19 153 ALA A CA 1
ATOM 1192 C C . ALA A 1 153 ? 9.044 9.319 24.741 1.00 83.19 153 ALA A C 1
ATOM 1194 O O . ALA A 1 153 ? 8.882 9.820 25.851 1.00 83.19 153 ALA A O 1
ATOM 1195 N N . ASN A 1 154 ? 8.400 9.782 23.666 1.00 91.06 154 ASN A N 1
ATOM 1196 C CA . ASN A 1 154 ? 7.545 10.960 23.704 1.00 91.06 154 ASN A CA 1
ATOM 1197 C C . ASN A 1 154 ? 6.099 10.569 24.080 1.00 91.06 154 ASN A C 1
ATOM 1199 O O . ASN A 1 154 ? 5.416 9.918 23.276 1.00 91.06 154 ASN A O 1
ATOM 1203 N N . PRO A 1 155 ? 5.595 10.984 25.260 1.00 90.31 155 PRO A N 1
ATOM 1204 C CA . PRO A 1 155 ? 4.249 10.640 25.714 1.00 90.31 155 PRO A CA 1
ATOM 1205 C C . PRO A 1 155 ? 3.140 11.295 24.877 1.00 90.31 155 PRO A C 1
ATOM 1207 O O . PRO A 1 155 ? 2.040 10.756 24.816 1.00 90.31 155 PRO A O 1
ATOM 1210 N N . GLY A 1 156 ? 3.425 12.411 24.201 1.00 92.81 156 GLY A N 1
ATOM 1211 C CA . GLY A 1 156 ? 2.507 13.085 23.277 1.00 92.81 156 GLY A CA 1
ATOM 1212 C C . GLY A 1 156 ? 2.614 12.597 21.830 1.00 92.81 156 GLY A C 1
ATOM 1213 O O . GLY A 1 156 ? 2.079 13.233 20.927 1.00 92.81 156 GLY A O 1
ATOM 1214 N N . SER A 1 157 ? 3.346 11.510 21.567 1.00 93.00 157 SER A N 1
ATOM 1215 C CA . SER A 1 157 ? 3.514 11.004 20.206 1.00 93.00 157 SER A CA 1
ATOM 1216 C C . SER A 1 157 ? 2.294 10.239 19.694 1.00 93.00 157 SER A C 1
ATOM 1218 O O . SER A 1 157 ? 1.590 9.554 20.439 1.00 93.00 157 SER A O 1
ATOM 1220 N N . VAL A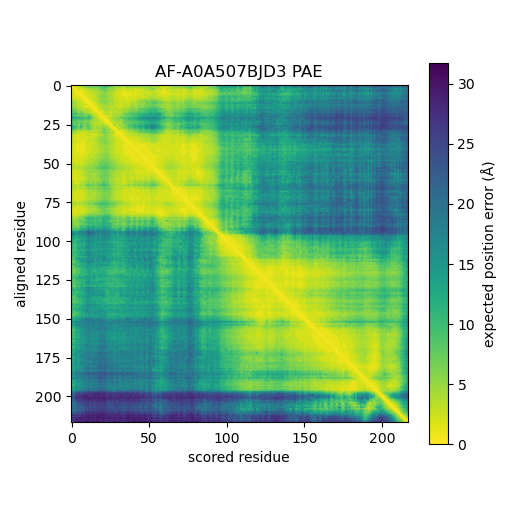 1 158 ? 2.128 10.249 18.369 1.00 92.06 158 VAL A N 1
ATOM 1221 C CA . VAL A 1 158 ? 1.169 9.387 17.660 1.00 92.06 158 VAL A CA 1
ATOM 1222 C C . VAL A 1 158 ? 1.401 7.906 17.995 1.00 92.06 158 VAL A C 1
ATOM 1224 O O . VAL A 1 158 ? 0.445 7.162 18.184 1.00 92.06 158 VAL A O 1
ATOM 1227 N N . LEU A 1 159 ? 2.656 7.473 18.160 1.00 91.19 159 LEU A N 1
ATOM 1228 C CA . LEU A 1 159 ? 2.978 6.100 18.563 1.00 91.19 159 LEU A CA 1
ATOM 1229 C C . LEU A 1 159 ? 2.410 5.753 19.949 1.00 91.19 159 LEU A C 1
ATOM 1231 O O . LEU A 1 159 ? 1.869 4.661 20.141 1.00 91.19 159 LEU A O 1
ATOM 1235 N N . LYS A 1 160 ? 2.522 6.666 20.923 1.00 92.88 160 LYS A N 1
ATOM 1236 C CA . LYS A 1 160 ? 1.946 6.467 22.257 1.00 92.88 160 LYS A CA 1
ATOM 1237 C C . LYS A 1 160 ? 0.422 6.413 22.195 1.00 92.88 160 LYS A C 1
ATOM 1239 O O . LYS A 1 160 ? -0.151 5.522 22.819 1.00 92.88 160 LYS A O 1
ATOM 1244 N N . LEU A 1 161 ? -0.208 7.290 21.409 1.00 93.69 161 LEU A N 1
ATOM 1245 C CA . LEU A 1 161 ? -1.652 7.256 21.160 1.00 93.69 161 LEU A CA 1
ATOM 1246 C C . LEU A 1 161 ? -2.091 5.886 20.618 1.00 93.69 161 LEU A C 1
ATOM 1248 O O . LEU A 1 161 ? -2.955 5.253 21.216 1.00 93.69 161 LEU A O 1
ATOM 1252 N N . TRP A 1 162 ? -1.441 5.377 19.565 1.00 94.00 162 TRP A N 1
ATOM 1253 C CA . TRP A 1 162 ? -1.746 4.057 18.995 1.00 94.00 162 TRP A CA 1
ATOM 1254 C C . TRP A 1 162 ? -1.604 2.920 20.008 1.00 94.00 162 TRP A C 1
ATOM 1256 O O . TRP A 1 162 ? -2.482 2.062 20.095 1.00 94.00 162 TRP A O 1
ATOM 1266 N N . ARG A 1 163 ? -0.531 2.920 20.811 1.00 93.06 163 ARG A N 1
ATOM 1267 C CA . ARG A 1 163 ? -0.348 1.934 21.888 1.00 93.06 163 ARG A CA 1
ATOM 1268 C C . ARG A 1 163 ? -1.491 1.986 22.904 1.00 93.06 163 ARG A C 1
ATOM 1270 O O . ARG A 1 163 ? -1.988 0.933 23.289 1.00 93.06 163 ARG A O 1
ATOM 1277 N N . SER A 1 164 ? -1.926 3.181 23.300 1.00 93.25 164 SER A N 1
ATOM 1278 C CA . SER A 1 164 ? -3.061 3.358 24.213 1.00 93.25 164 SER A CA 1
ATOM 1279 C C . SER A 1 164 ? -4.382 2.891 23.593 1.00 93.25 164 SER A C 1
ATOM 1281 O O . SER A 1 164 ? -5.148 2.205 24.260 1.00 93.25 164 SER A O 1
ATOM 1283 N N . CYS A 1 165 ? -4.639 3.190 22.315 1.00 92.81 165 CYS A N 1
ATOM 1284 C CA . CYS A 1 165 ? -5.836 2.717 21.612 1.00 92.81 165 CYS A CA 1
ATOM 1285 C C . CYS A 1 165 ? -5.875 1.186 21.499 1.00 92.81 165 CYS A C 1
ATOM 1287 O O . CYS A 1 165 ? -6.929 0.584 21.686 1.00 92.81 165 CYS A O 1
ATOM 1289 N N . LEU A 1 166 ? -4.735 0.545 21.218 1.00 93.94 166 LEU A N 1
ATOM 1290 C CA . LEU A 1 166 ? -4.636 -0.916 21.165 1.00 93.94 166 LEU A CA 1
ATOM 1291 C C . LEU A 1 166 ? -4.827 -1.557 22.543 1.00 93.94 166 LEU A C 1
ATOM 1293 O O . LEU A 1 166 ? -5.528 -2.561 22.641 1.00 93.94 166 LEU A O 1
ATOM 1297 N N . ALA A 1 167 ? -4.252 -0.969 23.597 1.00 95.06 167 ALA A N 1
ATOM 1298 C CA . ALA A 1 167 ? -4.487 -1.411 24.970 1.00 95.06 167 ALA A CA 1
ATOM 1299 C C . ALA A 1 167 ? -5.978 -1.309 25.329 1.00 95.06 167 ALA A C 1
ATOM 1301 O O . ALA A 1 167 ? -6.579 -2.312 25.692 1.00 95.06 167 ALA A O 1
ATOM 1302 N N . LEU A 1 168 ? -6.609 -0.156 25.080 1.00 91.62 168 LEU A N 1
ATOM 1303 C CA . LEU A 1 168 ? -8.043 0.049 25.307 1.00 91.62 168 LEU A CA 1
ATOM 1304 C C . LEU A 1 168 ? -8.907 -0.951 24.526 1.00 91.62 168 LEU A C 1
ATOM 1306 O O . LEU A 1 168 ? -9.870 -1.491 25.061 1.00 91.62 168 LEU A O 1
ATOM 1310 N N . ARG A 1 169 ? -8.561 -1.223 23.261 1.00 91.75 169 ARG A N 1
ATOM 1311 C CA . ARG A 1 169 ? -9.260 -2.215 22.432 1.00 91.75 169 ARG A CA 1
ATOM 1312 C C . ARG A 1 169 ? -9.180 -3.623 23.026 1.00 91.75 169 ARG A C 1
ATOM 1314 O O . ARG A 1 169 ? -10.143 -4.377 22.888 1.00 91.75 169 ARG A O 1
ATOM 1321 N N . ASN A 1 170 ? -8.051 -3.975 23.637 1.00 92.88 170 ASN A N 1
ATOM 1322 C CA . ASN A 1 170 ? -7.859 -5.266 24.291 1.00 92.88 170 ASN A CA 1
ATOM 1323 C C . ASN A 1 170 ? -8.589 -5.329 25.639 1.00 92.88 170 ASN A C 1
ATOM 1325 O O . ASN A 1 170 ? -9.298 -6.301 25.885 1.00 92.88 170 ASN A O 1
ATOM 1329 N N . ASP A 1 171 ? -8.464 -4.292 26.467 1.00 92.75 171 ASP A N 1
ATOM 1330 C CA . ASP A 1 171 ? -9.080 -4.222 27.798 1.00 92.75 171 ASP A CA 1
ATOM 1331 C C . ASP A 1 171 ? -10.613 -4.181 27.710 1.00 92.75 171 ASP A C 1
ATOM 1333 O O . ASP A 1 171 ? -11.311 -4.792 28.516 1.00 92.75 171 ASP A O 1
ATOM 1337 N N . LEU A 1 172 ? -11.149 -3.502 26.691 1.00 90.06 172 LEU A N 1
ATOM 1338 C CA . LEU A 1 172 ? -12.583 -3.361 26.434 1.00 90.06 172 LEU A CA 1
ATOM 1339 C C . LEU A 1 172 ? -13.029 -4.174 25.214 1.00 90.06 172 LEU A C 1
ATOM 1341 O O . LEU A 1 172 ? -13.850 -3.710 24.418 1.00 90.06 172 LEU A O 1
ATOM 1345 N N . ARG A 1 173 ? -12.491 -5.385 25.030 1.00 90.56 173 ARG A N 1
ATOM 1346 C CA . ARG A 1 173 ? -12.752 -6.217 23.842 1.00 90.56 173 ARG A CA 1
ATOM 1347 C C . ARG A 1 173 ? -14.245 -6.453 23.586 1.00 90.56 173 ARG A C 1
ATOM 1349 O O . ARG A 1 173 ? -14.677 -6.357 22.438 1.00 90.56 173 ARG A O 1
ATOM 1356 N N . ASP A 1 174 ? -15.026 -6.668 24.641 1.00 89.94 174 ASP A N 1
ATOM 1357 C CA . ASP A 1 174 ? -16.471 -6.934 24.559 1.00 89.94 174 ASP A CA 1
ATOM 1358 C C . ASP A 1 174 ? -17.297 -5.729 24.085 1.00 89.94 174 ASP A C 1
ATOM 1360 O O . ASP A 1 174 ? -18.431 -5.894 23.651 1.00 89.94 174 ASP A O 1
ATOM 1364 N N . VAL A 1 175 ? -16.730 -4.520 24.141 1.00 90.06 175 VAL A N 1
ATOM 1365 C CA . VAL A 1 175 ? -17.374 -3.282 23.675 1.00 90.06 175 VAL A CA 1
ATOM 1366 C C . VAL A 1 175 ? -16.714 -2.802 22.380 1.00 90.06 175 VAL A C 1
ATOM 1368 O O . VAL A 1 175 ? -17.368 -2.662 21.354 1.00 90.06 175 VAL A O 1
ATOM 1371 N N . ILE A 1 176 ? -15.396 -2.600 22.384 1.00 89.31 176 ILE A N 1
ATOM 1372 C CA . ILE A 1 176 ? -14.652 -1.994 21.269 1.00 89.31 176 ILE A CA 1
ATOM 1373 C C . ILE A 1 176 ? -14.448 -2.969 20.105 1.00 89.31 176 ILE A C 1
ATOM 1375 O O . ILE A 1 176 ? -14.418 -2.545 18.950 1.00 89.31 176 ILE A O 1
ATOM 1379 N N . THR A 1 177 ? -14.293 -4.269 20.369 1.00 89.94 177 THR A N 1
ATOM 1380 C CA . THR A 1 177 ? -14.149 -5.262 19.292 1.00 89.94 177 THR A CA 1
ATOM 1381 C C . THR A 1 177 ? -15.500 -5.870 18.940 1.00 89.94 177 THR A C 1
ATOM 1383 O O . THR A 1 177 ? -15.878 -5.817 17.774 1.00 89.94 177 THR A O 1
ATOM 1386 N N . TYR A 1 178 ? -16.239 -6.377 19.930 1.00 89.50 178 TYR A N 1
ATOM 1387 C CA . TYR A 1 178 ? -17.458 -7.162 19.698 1.00 89.50 178 TYR A CA 1
ATOM 1388 C C . TYR A 1 178 ? -18.776 -6.436 19.963 1.00 89.50 178 TYR A C 1
ATOM 1390 O O . TYR A 1 178 ? -19.817 -6.989 19.631 1.00 89.50 178 TYR A O 1
ATOM 1398 N N . GLY A 1 179 ? -18.755 -5.238 20.548 1.00 89.69 179 GLY A N 1
ATOM 1399 C CA . GLY A 1 179 ? -19.985 -4.506 20.836 1.00 89.69 179 GLY A CA 1
ATOM 1400 C C . GLY A 1 179 ? -20.704 -4.074 19.562 1.00 89.69 179 GLY A C 1
ATOM 1401 O O . GLY A 1 179 ? -20.058 -3.793 18.546 1.00 89.69 179 GLY A O 1
ATOM 1402 N N . ASP A 1 180 ? -22.024 -3.972 19.631 1.00 90.62 180 ASP A N 1
ATOM 1403 C CA . ASP A 1 180 ? -22.860 -3.475 18.543 1.00 90.62 180 ASP A CA 1
ATOM 1404 C C . ASP A 1 180 ? -22.476 -2.033 18.202 1.00 90.62 180 ASP A C 1
ATOM 1406 O O . ASP A 1 180 ? -22.047 -1.280 19.076 1.00 90.62 180 ASP A O 1
ATOM 1410 N N . PHE A 1 181 ? -22.566 -1.669 16.926 1.00 92.31 181 PHE A N 1
ATOM 1411 C CA . PHE A 1 181 ? -22.229 -0.341 16.417 1.00 92.31 181 PHE A CA 1
ATOM 1412 C C . PHE A 1 181 ? -23.499 0.408 16.027 1.00 92.31 181 PHE A C 1
ATOM 1414 O O . PHE A 1 181 ? -24.315 -0.121 15.275 1.00 92.31 181 PHE A O 1
ATOM 1421 N N . GLU A 1 182 ? -23.617 1.654 16.477 1.00 90.62 182 GLU A N 1
ATOM 1422 C CA . GLU A 1 182 ? -24.726 2.536 16.122 1.00 90.62 182 GLU A CA 1
ATOM 1423 C C . GLU A 1 182 ? -24.203 3.950 15.847 1.00 90.62 182 GLU A C 1
ATOM 1425 O O . GLU A 1 182 ? -23.493 4.536 16.669 1.00 90.62 182 GLU A O 1
ATOM 1430 N N . LEU A 1 183 ? -24.531 4.499 14.675 1.00 92.00 183 LEU A N 1
ATOM 1431 C CA . LEU A 1 183 ? -24.254 5.901 14.355 1.00 92.00 183 LEU A CA 1
ATOM 1432 C C . LEU A 1 183 ? -25.182 6.797 15.174 1.00 92.00 183 LEU A C 1
ATOM 1434 O O . LEU A 1 183 ? -26.384 6.560 15.214 1.00 92.00 183 LEU A O 1
ATOM 1438 N N . ILE A 1 184 ? -24.622 7.832 15.801 1.00 89.94 184 ILE A N 1
ATOM 1439 C CA . ILE A 1 184 ? -25.402 8.782 16.607 1.00 89.94 184 ILE A CA 1
ATOM 1440 C C . ILE A 1 184 ? -26.074 9.820 15.707 1.00 89.94 184 ILE A C 1
ATOM 1442 O O . ILE A 1 184 ? -27.249 10.121 15.883 1.00 89.94 184 ILE A O 1
ATOM 1446 N N . ASP A 1 185 ? -25.327 10.356 14.746 1.00 88.19 185 ASP A N 1
ATOM 1447 C CA . ASP A 1 185 ? -25.831 11.305 13.759 1.00 88.19 185 ASP A CA 1
ATOM 1448 C C . ASP A 1 185 ? -25.088 11.071 12.441 1.00 88.19 185 ASP A C 1
ATOM 1450 O O . ASP A 1 185 ? -23.906 11.393 12.307 1.00 88.19 185 ASP A O 1
ATOM 1454 N N . ALA A 1 186 ? -25.758 10.404 11.503 1.00 87.12 186 ALA A N 1
ATOM 1455 C CA . ALA A 1 186 ? -25.176 10.036 10.215 1.00 87.12 186 ALA A CA 1
ATOM 1456 C C . ALA A 1 186 ? -25.148 11.205 9.218 1.00 87.12 186 ALA A C 1
ATOM 1458 O O . ALA A 1 186 ? -24.405 11.139 8.240 1.00 87.12 186 ALA A O 1
ATOM 1459 N N . GLU A 1 187 ? -25.951 12.247 9.452 1.00 90.19 187 GLU A N 1
ATOM 1460 C CA . GLU A 1 187 ? -26.095 13.395 8.551 1.00 90.19 187 GLU A CA 1
ATOM 1461 C C . GLU A 1 187 ? -25.214 14.580 8.975 1.00 90.19 187 GLU A C 1
ATOM 1463 O O . GLU A 1 187 ? -25.105 15.565 8.249 1.00 90.19 187 GLU A O 1
ATOM 1468 N N . HIS A 1 188 ? -24.551 14.501 10.133 1.00 87.31 188 HIS A N 1
ATOM 1469 C CA . HIS A 1 188 ? -23.731 15.597 10.632 1.00 87.31 188 HIS A CA 1
ATOM 1470 C C . HIS A 1 188 ? -22.428 15.783 9.829 1.00 87.31 188 HIS A C 1
ATOM 1472 O O . HIS A 1 188 ? -21.453 15.051 9.995 1.00 87.31 188 HIS A O 1
ATOM 1478 N N . ASP A 1 189 ? -22.336 16.873 9.066 1.00 84.88 189 ASP A N 1
ATOM 1479 C CA . ASP A 1 189 ? -21.223 17.154 8.136 1.00 84.88 189 ASP A CA 1
ATOM 1480 C C . ASP A 1 189 ? -19.825 17.291 8.778 1.00 84.88 189 ASP A C 1
ATOM 1482 O O . ASP A 1 189 ? -18.797 17.135 8.117 1.00 84.88 189 ASP A O 1
ATOM 1486 N N . HIS A 1 190 ? -19.755 17.631 10.069 1.00 85.75 190 HIS A N 1
ATOM 1487 C CA . HIS A 1 190 ? -18.488 17.932 10.762 1.00 85.75 190 HIS A CA 1
ATOM 1488 C C . HIS A 1 190 ? -18.148 17.034 11.959 1.00 85.75 190 HIS A C 1
ATOM 1490 O O . HIS A 1 190 ? -17.079 17.189 12.565 1.00 85.75 190 HIS A O 1
ATOM 1496 N N . ILE A 1 191 ? -19.056 16.139 12.347 1.00 85.38 191 ILE A N 1
ATOM 1497 C CA . ILE A 1 191 ? -18.911 15.305 13.540 1.00 85.38 191 ILE A CA 1
ATOM 1498 C C . ILE A 1 191 ? -19.251 13.880 13.146 1.00 85.38 191 ILE A C 1
ATOM 1500 O O . ILE A 1 191 ? -20.380 13.577 12.791 1.00 85.38 191 ILE A O 1
ATOM 1504 N N . PHE A 1 192 ? -18.272 12.995 13.272 1.00 86.69 192 PHE A N 1
ATOM 1505 C CA . PHE A 1 192 ? -18.495 11.566 13.171 1.00 86.69 192 PHE A CA 1
ATOM 1506 C C . PHE A 1 192 ? -18.583 10.995 14.584 1.00 86.69 192 PHE A C 1
ATOM 1508 O O . PHE A 1 192 ? -17.577 10.929 15.298 1.00 86.69 192 PHE A O 1
ATOM 1515 N N . ALA A 1 193 ? -19.793 10.627 15.001 1.00 88.62 193 ALA A N 1
ATOM 1516 C CA . ALA A 1 193 ? -20.056 10.090 16.328 1.00 88.62 193 ALA A CA 1
ATOM 1517 C C . ALA A 1 193 ? -20.791 8.750 16.242 1.00 88.62 193 ALA A C 1
ATOM 1519 O O . ALA A 1 193 ? -21.784 8.609 15.528 1.00 88.62 193 ALA A O 1
ATOM 1520 N N . TYR A 1 194 ? -20.307 7.767 16.995 1.00 90.69 194 TYR A N 1
ATOM 1521 C CA . TYR A 1 194 ? -20.942 6.457 17.099 1.00 90.69 194 TYR A CA 1
ATOM 1522 C C . TYR A 1 194 ? -20.812 5.890 18.509 1.00 90.69 194 TYR A C 1
ATOM 1524 O O . TYR A 1 194 ? -19.862 6.194 19.243 1.00 90.69 194 TYR A O 1
ATOM 1532 N N . SER A 1 195 ? -21.768 5.042 18.869 1.00 90.88 195 SER A N 1
ATOM 1533 C CA . SER A 1 195 ? -21.751 4.270 20.102 1.00 90.88 195 SER A CA 1
ATOM 1534 C C . SER A 1 195 ? -21.289 2.835 19.828 1.00 90.88 195 SER A C 1
ATOM 1536 O O . SER A 1 195 ? -21.439 2.294 18.727 1.00 90.88 195 SER A O 1
ATOM 1538 N N . ARG A 1 196 ? -20.667 2.230 20.842 1.00 90.50 196 ARG A N 1
ATOM 1539 C CA . ARG A 1 196 ? -20.404 0.795 20.922 1.00 90.50 196 ARG A CA 1
ATOM 1540 C C . ARG A 1 196 ? -20.978 0.256 22.218 1.00 90.50 196 ARG A C 1
ATOM 1542 O O . ARG A 1 196 ? -20.627 0.774 23.280 1.00 90.50 196 ARG A O 1
ATOM 1549 N N . THR A 1 197 ? -21.793 -0.790 22.137 1.00 89.38 197 THR A N 1
ATOM 1550 C CA . THR A 1 197 ? -22.527 -1.328 23.294 1.00 89.38 197 THR A CA 1
ATOM 1551 C C . THR A 1 197 ? -22.370 -2.839 23.374 1.00 89.38 197 THR A C 1
ATOM 1553 O O . THR A 1 197 ? -22.465 -3.529 22.366 1.00 89.38 197 THR A O 1
ATOM 1556 N N . ASN A 1 198 ? -22.106 -3.379 24.566 1.00 86.00 198 ASN A N 1
ATOM 1557 C CA . ASN A 1 198 ? -22.102 -4.832 24.748 1.00 86.00 198 ASN A CA 1
ATOM 1558 C C . ASN A 1 198 ? -23.530 -5.393 24.861 1.00 86.00 198 ASN A C 1
ATOM 1560 O O . ASN A 1 198 ? -24.455 -4.697 25.273 1.00 86.00 198 ASN A O 1
ATOM 1564 N N . CYS A 1 199 ? -23.698 -6.687 24.582 1.00 74.56 199 CYS A N 1
ATOM 1565 C CA . CYS A 1 199 ? -24.999 -7.371 24.567 1.00 74.56 199 CYS A CA 1
ATOM 1566 C C . CYS A 1 199 ? -25.817 -7.264 25.872 1.00 74.56 199 CYS A C 1
ATOM 1568 O O . CYS A 1 199 ? -27.030 -7.453 25.859 1.00 74.56 199 CYS A O 1
ATOM 1570 N N . ASN A 1 200 ? -25.174 -6.933 26.997 1.00 73.19 200 ASN A N 1
ATOM 1571 C CA . ASN A 1 200 ? -25.817 -6.804 28.305 1.00 73.19 200 ASN A CA 1
ATOM 1572 C C . ASN A 1 200 ? -26.132 -5.348 28.699 1.00 73.19 200 ASN A C 1
ATOM 1574 O O . ASN A 1 200 ? -26.547 -5.126 29.836 1.00 73.19 200 ASN A O 1
ATOM 1578 N N . TRP A 1 201 ? -25.894 -4.363 27.821 1.00 63.47 201 TRP A N 1
ATOM 1579 C CA . TRP A 1 201 ? -26.118 -2.925 28.065 1.00 63.47 201 TRP A CA 1
ATOM 1580 C C . TRP A 1 201 ? -25.416 -2.357 29.314 1.00 63.47 201 TRP A C 1
ATOM 1582 O O . TRP A 1 201 ? -25.789 -1.306 29.830 1.00 63.47 201 TRP A O 1
ATOM 1592 N N . LYS A 1 202 ? -24.375 -3.033 29.818 1.00 62.62 202 LYS A N 1
ATOM 1593 C CA . LYS A 1 202 ? -23.652 -2.628 31.040 1.00 62.62 202 LYS A CA 1
ATOM 1594 C C . LYS A 1 202 ? -22.470 -1.704 30.771 1.00 62.62 202 LYS A C 1
ATOM 1596 O O . LYS A 1 202 ? -21.987 -1.064 31.699 1.00 62.62 202 LYS A O 1
ATOM 1601 N N . ALA A 1 203 ? -21.983 -1.658 29.533 1.00 62.03 203 ALA A N 1
ATOM 1602 C CA . ALA A 1 203 ? -20.873 -0.802 29.142 1.00 62.03 203 ALA A CA 1
ATOM 1603 C C . ALA A 1 203 ? -21.130 -0.206 27.756 1.00 62.03 203 ALA A C 1
ATOM 1605 O O . ALA A 1 203 ? -21.458 -0.931 26.814 1.00 62.03 203 ALA A O 1
ATOM 1606 N N . GLN A 1 204 ? -20.959 1.111 27.659 1.00 67.88 204 GLN A N 1
ATOM 1607 C CA . GLN A 1 204 ? -21.061 1.882 26.426 1.00 67.88 204 GLN A CA 1
ATOM 1608 C C . GLN A 1 204 ? -19.777 2.686 26.235 1.00 67.88 204 GLN A C 1
ATOM 1610 O O . GLN A 1 204 ? -19.240 3.249 27.190 1.00 67.88 204 GLN A O 1
ATOM 1615 N N . ALA A 1 205 ? -19.291 2.748 25.001 1.00 72.56 205 ALA A N 1
ATOM 1616 C CA . ALA A 1 205 ? -18.232 3.660 24.599 1.00 72.56 205 ALA A CA 1
ATOM 1617 C C . ALA A 1 205 ? -18.754 4.557 23.476 1.00 72.56 205 ALA A C 1
ATOM 1619 O O . ALA A 1 205 ? -19.326 4.060 22.509 1.00 72.56 205 ALA A O 1
ATOM 1620 N N . VAL A 1 206 ? -18.536 5.866 23.588 1.00 73.00 206 VAL A N 1
ATOM 1621 C CA . VAL A 1 206 ? -18.845 6.829 22.526 1.00 73.00 206 VAL A CA 1
ATOM 1622 C C . VAL A 1 206 ? -17.533 7.309 21.930 1.00 73.00 206 VAL A C 1
ATOM 1624 O O . VAL A 1 206 ? -16.665 7.803 22.649 1.00 73.00 206 VAL A O 1
ATOM 1627 N N . THR A 1 207 ? -17.378 7.152 20.619 1.00 74.56 207 THR A N 1
ATOM 1628 C CA . THR A 1 207 ? -16.243 7.720 19.885 1.00 74.56 207 THR A CA 1
ATOM 1629 C C . THR A 1 207 ? -16.733 8.935 19.120 1.00 74.56 207 THR A C 1
ATOM 1631 O O . THR A 1 207 ? -17.690 8.829 18.358 1.00 74.56 207 THR A O 1
ATOM 1634 N N . VAL A 1 208 ? -16.078 10.079 19.326 1.00 73.81 208 VAL A N 1
ATOM 1635 C CA . VAL A 1 208 ? -16.381 11.334 18.630 1.00 73.81 208 VAL A CA 1
ATOM 1636 C C . VAL A 1 208 ? -15.129 11.800 17.902 1.00 73.81 208 VAL A C 1
ATOM 1638 O O . VAL A 1 208 ? -14.105 12.081 18.525 1.00 73.81 208 VAL A O 1
ATOM 1641 N N . CYS A 1 209 ? -15.217 11.906 16.582 1.00 76.44 209 CYS A N 1
ATOM 1642 C CA . CYS A 1 209 ? -14.217 12.559 15.752 1.00 76.44 209 CYS A CA 1
ATOM 1643 C C . CYS A 1 209 ? -14.814 13.864 15.224 1.00 76.44 209 CYS A C 1
ATOM 1645 O O . CYS A 1 209 ? -15.831 13.850 14.537 1.00 76.44 209 CYS A O 1
ATOM 1647 N N . SER A 1 210 ? -14.186 14.994 15.543 1.00 74.62 210 SER A N 1
ATOM 1648 C CA . SER A 1 210 ? -14.577 16.302 15.016 1.00 74.62 210 SER A CA 1
ATOM 1649 C C . SER A 1 210 ? -13.477 16.827 14.109 1.00 74.62 210 SER A C 1
ATOM 1651 O O . SER A 1 210 ? -12.306 16.857 14.495 1.00 74.62 210 SER A O 1
ATOM 1653 N N . SER A 1 211 ? -13.857 17.261 12.913 1.00 68.06 211 SER A N 1
ATOM 1654 C CA . SER A 1 211 ? -12.986 18.024 12.028 1.00 68.06 211 SER A CA 1
ATOM 1655 C C . SER A 1 211 ? -13.401 19.487 12.074 1.00 68.06 211 SER A C 1
ATOM 1657 O O . SER A 1 211 ? -14.553 19.816 11.801 1.00 68.06 211 SER A O 1
ATOM 1659 N N . ARG A 1 212 ? -12.461 20.380 12.383 1.00 63.56 212 ARG A N 1
ATOM 1660 C CA . ARG A 1 212 ? -12.611 21.806 12.082 1.00 63.56 212 ARG A CA 1
ATOM 1661 C C . ARG A 1 212 ? -11.815 22.093 10.822 1.00 63.56 212 ARG A C 1
ATOM 1663 O O . ARG A 1 212 ? -10.629 21.762 10.771 1.00 63.56 212 ARG A O 1
ATOM 1670 N N . GLU A 1 213 ? -12.438 22.719 9.827 1.00 55.84 213 GLU A N 1
ATOM 1671 C CA . GLU A 1 213 ? -11.681 23.312 8.729 1.00 55.84 213 GLU A CA 1
ATOM 1672 C C . GLU A 1 213 ? -10.741 24.362 9.315 1.00 55.84 213 GLU A C 1
ATOM 1674 O O . GLU A 1 213 ? -11.154 25.431 9.761 1.00 55.84 213 GLU A O 1
ATOM 1679 N N . THR A 1 214 ? -9.455 24.044 9.339 1.00 53.34 214 THR A N 1
ATOM 1680 C CA . THR A 1 214 ? -8.432 25.052 9.577 1.00 53.34 214 THR A CA 1
ATOM 1681 C C . THR A 1 214 ? -7.889 25.364 8.199 1.00 53.34 214 THR A C 1
ATOM 1683 O O . THR A 1 214 ? -7.234 24.514 7.597 1.00 53.34 214 THR A O 1
ATOM 1686 N N . ARG A 1 215 ? -8.219 26.540 7.650 1.00 39.88 215 ARG A N 1
ATOM 1687 C CA . ARG A 1 215 ? -7.556 27.018 6.432 1.00 39.88 215 ARG A CA 1
ATOM 1688 C C . ARG A 1 215 ? -6.061 27.051 6.731 1.00 39.88 215 ARG A C 1
ATOM 1690 O O . ARG A 1 215 ? -5.615 27.864 7.535 1.00 39.88 215 ARG A O 1
ATOM 1697 N N . VAL A 1 216 ? -5.310 26.144 6.119 1.00 43.94 216 VAL A N 1
ATOM 1698 C CA . VAL A 1 216 ? -3.854 26.242 6.072 1.00 43.94 216 VAL A CA 1
ATOM 1699 C C . VAL A 1 216 ? -3.570 27.375 5.088 1.00 43.94 216 VAL A C 1
ATOM 1701 O O . VAL A 1 216 ? -3.753 27.202 3.885 1.00 43.94 216 VAL A O 1
ATOM 1704 N N . SER A 1 217 ? -3.298 28.563 5.633 1.00 37.50 217 SER A N 1
ATOM 1705 C CA . SER A 1 217 ? -2.922 29.776 4.894 1.00 37.50 217 SER A CA 1
ATOM 1706 C C . SER A 1 217 ? -1.566 29.633 4.224 1.00 37.50 217 SER A C 1
ATOM 1708 O O . SER A 1 217 ? -0.667 29.094 4.912 1.00 37.50 217 SER A O 1
#

Foldseek 3Di:
DEQLQQPAFAPPQDDFDCPDPPDPDDPRSCVGRGNHPCSLVVLQVVLVVCVVVVHAFEYEHPPDPDCVSLCLQCPPVSSRHPYYDYPVVQPVVCDPVVVSVVVVVVVCVVPPPVVVVAFAQAALDVSNPRDPDDDPDRHDPCSNCDHPVNQVPDCPHPVVVVVVVVVCCVVPVQFNVVFDKDFPDPPDPFKGWIKTAGPVRPDIDIDIDGDDPDPPD

Sequence (217 aa):
MDVINFISKADGLPDADISAPGAKHQHGAATHYACGPRLHEYLREIGKILKQYDAFSVSEMHSVNDPKQVIKSVGESRGELDMIFSLEMLERMAGSDEAVLAIARKQYKLKSRHNARTPDQWDSNRNAGFSNGTPWIKVNDDFTYCNAASRVANPGSVLKLWRSCLALRNDLRDVITYGDFELIDAEHDHIFAYSRTNCNWKAQAVTVCSSRETRVS

InterPro domains:
  IPR006047 Glycosyl hydrolase family 13, catalytic domain [PF00128] (1-97)
  IPR006047 Glycosyl 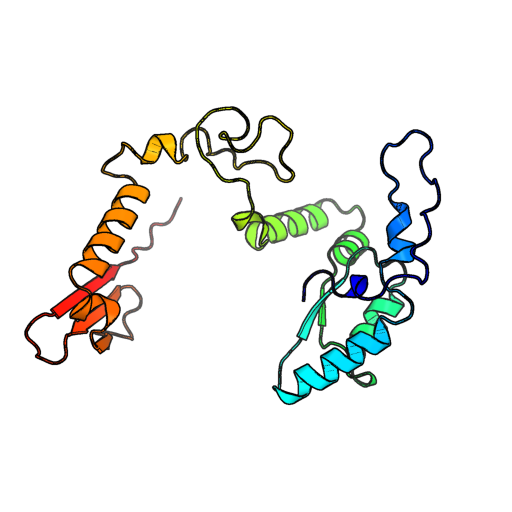hydrolase family 13, catalytic domain [PF00128] (106-178)
  IPR017853 Glycoside hydrolase superfamily [SSF51445] (1-171)

Nearest PDB structures (foldseek):
  7p07-assembly1_A  TM=5.391E-01  e=1.557E-11  Blastobotrys adeninivorans
  5brq-assembly4_D  TM=4.382E-01  e=1.127E-11  Bacillus licheniformis DSM 13 = ATCC 14580
  6s1o-assembly1_E  TM=5.742E-01  e=1.240E+00  Homo sapiens
  6gis-assembly1_C  TM=5.739E-01  e=4.824E+00  Homo sapiens
  2zvw-assembly2_E  TM=6.207E-01  e=8.636E+00  Arabidopsis thaliana

Organism: NCBI:txid1093900

Mean predicted aligned error: 11.42 Å

Solvent-accessible surface area (backbone atoms only — not comparable to full-atom values): 12717 Å² total; per-residue (Å²): 76,79,51,55,36,53,80,14,53,41,80,88,67,72,83,56,62,84,82,52,88,91,52,96,71,64,82,57,43,43,76,43,30,31,63,17,91,51,31,74,58,53,35,31,56,49,21,58,53,35,58,76,68,77,50,88,44,57,31,29,48,60,79,72,88,55,67,65,58,57,52,56,43,39,30,74,96,60,46,23,37,70,38,75,50,40,70,66,56,51,49,62,71,40,56,88,42,62,70,54,47,50,51,52,53,50,53,44,69,74,70,40,72,59,76,82,60,41,55,62,35,47,26,66,51,72,61,14,63,64,45,96,70,81,69,98,49,72,55,62,88,55,20,71,76,56,20,48,60,68,28,74,82,32,82,88,23,70,62,40,52,52,52,51,52,53,48,50,38,61,80,37,32,62,27,71,67,67,21,53,78,46,73,73,45,88,80,48,93,49,42,54,35,34,42,21,33,24,101,80,74,82,50,76,49,77,52,77,49,74,64,75,92,70,84,84,125

Radius of gyration: 25.44 Å; Cα contacts (8 Å, |Δi|>4): 285; chains: 1; bounding box: 57×50×62 Å

pLDDT: mean 86.04, std 10.66, range [37.5, 97.69]

Secondary structure (DSSP, 8-state):
-TTGGGS---TT-PPPP--STT-SS-GGGHHHHSS-TTHHHHHHHHHHHHHHTTPPPEEE--S---HHHHHHHT-GGGTS-SEEE-HHHHHHHHTT-HHHHHHHHHHHHHH-GGGGTSPP--SSSGGGGS-SS--SSPPPGGGGTSSHHHHHT-TTSHHHHHHHHHHHHHHTIIIIITSEEEES-SS-TTEEEEEEE-TTSS-EEEEEEE-------